Protein AF-A0ABD4EEY6-F1 (afdb_monomer)

Solvent-accessible surface area (backbone atoms only — not comparable to full-atom values): 14980 Å² total; per-residue (Å²): 106,53,86,78,68,73,51,58,68,70,55,42,39,32,71,59,64,66,64,66,82,72,94,68,94,54,47,53,21,39,38,42,49,45,67,68,35,40,39,34,36,47,22,35,39,53,50,75,54,64,88,45,74,45,80,47,70,58,93,86,64,63,42,31,32,38,35,44,31,36,66,85,73,18,16,56,35,36,36,19,78,64,11,22,32,41,38,60,22,54,53,51,62,81,81,58,40,83,51,48,47,68,33,51,48,44,33,48,42,37,29,74,31,49,42,46,66,46,41,52,58,50,57,74,70,50,53,29,19,44,27,34,35,40,40,34,33,13,46,87,61,47,58,36,34,38,40,36,39,53,87,49,76,49,78,45,73,68,52,69,47,34,34,63,55,88,82,58,48,93,74,49,68,96,77,49,66,68,38,49,52,41,42,53,52,47,55,77,75,53,52,68,86,49,51,67,70,59,52,50,46,46,46,29,27,59,91,63,61,64,29,37,79,41,35,93,61,20,24,8,39,51,32,34,40,34,38,24,30,72,77,34,38,40,33,39,35,40,24,58,77,65,81,64,51,75,43,60,48,57,49,38,78,73,70,44,79,75,96,68,92,80,85,82,60,59,67,96,63,91,75,55,52,65,90,116

pLDDT: mean 91.59, std 9.85, range [44.03, 98.88]

Nearest PDB structures (foldseek):
  2x1c-assembly4_D  TM=8.098E-01  e=1.623E-12  Penicillium chrysogenum
  2x1e-assembly3_C  TM=8.214E-01  e=3.185E-12  Penicillium chrysogenum
  2x1e-assembly1_A  TM=8.331E-01  e=2.996E-12  Penicillium chrysogenum
  2x1e-assembly4_D  TM=7.779E-01  e=9.604E-12  Penicillium chrysogenum
  8esl-assembly1_A  TM=6.507E-01  e=4.043E-10  Bacteroidales

Foldseek 3Di:
DCVVVVDDPVCCCCQQVPVPDDDAQDAKKKWFQAQQKIKIFGFFAQQQAPQDWDFDDDPVAFWTWTAGAHRVQFHQWTATPLLKTKHKAAFHQPPFDPFDEDRNLRSVCNGHPNAPVSNLVSQVPGQGGAWMWMWIAAQVRQIWTWTDGNVDTDIDRDRMAIHHDPVVNVPGDPDCPLRVVLRVLLVVLDDNNDDPQNNQQCCQACVSVNQDLPNVSGYHGQKMWMARSNQGKIWIAGHHDDDTDIDRSVVVVVPNDDPDDHHDDDRPDPRHHNPD

Mean predicted aligned error: 4.62 Å

Organism: Staphylococcus lugdunensis (NCBI:txid28035)

Secondary structure (DSSP, 8-state):
-HHHHT--HHHHHHHHSS-----------EEEE-SS-EEEEEEE-GGG----EEEE--SSSS--EEEEEETTTEESEEEETT--EEEEEEEE-SS--SSB-HHHHHHHHHHH--SHHHHHHHHHHSPBSSEEEEEEE-TT--EEEEEE-SS-EEEE--SEE-SS-SSSGGGS-S--HHHHHHHHHHHHH--TT--HHHHHHHHH-GGGS-S-EEGGGTEEEEEEEEEETTTTEEEEEEBSS-PPEEEEHHHHHTTPPPS-S----B-SSSPPPTT-

Sequence (276 aa):
MQDVLNLPSKQMVLNFAHYRFTDLPESGCTVFQGKDYMVRNYDYHPATYDGRYLLFQPNDGGLAQIGPTSRVTGRMDGMNEAGLVMGYNFMHRKKPGNGFVCYMIGRLILQYCKTVDDAITFLQELPHRSSFSYIVMDKNLNHAIIEVTPRSFNVRYDKVCTNHFELLTHENRNYTAESQARLERTISQTTQSLDKHQAFKLFNDPQYEIYSKLFRSWSGTIHTSMYEPQSLFAWMTLGENKAPRVIDFQAWLNGTPVSFNQFDGRLDTDLTFATY

InterPro domains:
  IPR005079 Peptidase C45, hydrolase domain [PF03417] (35-242)
  IPR029055 Nucleophile aminohydrolases, N-terminal [SSF56235] (34-186)
  IPR047794 Peptidase C45-like [NF040521] (2-231)
  IPR047801 Peptidase C45 [PTHR34180] (24-242)

Radius of gyration: 17.53 Å; Cα contacts (8 Å, |Δi|>4): 636; chains: 1; bounding box: 45×44×45 Å

Structure (mmCIF, N/CA/C/O backbone):
data_AF-A0ABD4EEY6-F1
#
_entry.id   AF-A0ABD4EEY6-F1
#
loop_
_atom_site.group_PDB
_atom_site.id
_atom_site.type_symbol
_atom_site.label_atom_id
_atom_site.label_alt_id
_atom_site.label_comp_id
_atom_site.label_asym_id
_atom_site.label_entity_id
_atom_site.label_seq_id
_atom_site.pdbx_PDB_ins_code
_atom_site.Cartn_x
_atom_site.Cartn_y
_atom_site.Cartn_z
_atom_site.occupancy
_atom_site.B_iso_or_equiv
_atom_site.auth_seq_id
_atom_site.auth_comp_id
_atom_site.auth_asym_id
_atom_site.auth_atom_id
_atom_site.pdbx_PDB_model_num
ATOM 1 N N . MET A 1 1 ? 2.536 -19.161 17.454 1.00 76.56 1 MET A N 1
ATOM 2 C CA . MET A 1 1 ? 2.761 -19.814 16.136 1.00 76.56 1 MET A CA 1
ATOM 3 C C . MET A 1 1 ? 3.722 -20.987 16.261 1.00 76.56 1 MET A C 1
ATOM 5 O O . MET A 1 1 ? 3.393 -22.049 15.755 1.00 76.56 1 MET A O 1
ATOM 9 N N . GLN A 1 2 ? 4.875 -20.821 16.922 1.00 80.56 2 GLN A N 1
ATOM 10 C CA . GLN A 1 2 ? 5.826 -21.917 17.145 1.00 80.56 2 GLN A CA 1
ATOM 11 C C . GLN A 1 2 ? 5.175 -23.099 17.867 1.00 80.56 2 GLN A C 1
ATOM 13 O O . GLN A 1 2 ? 5.253 -24.212 17.364 1.00 80.56 2 GLN A O 1
ATOM 18 N N . ASP A 1 3 ? 4.454 -22.827 18.954 1.00 83.69 3 ASP A N 1
ATOM 19 C CA . ASP A 1 3 ? 3.779 -23.863 19.749 1.00 83.69 3 ASP A CA 1
ATOM 20 C C . ASP A 1 3 ? 2.727 -24.644 18.947 1.00 83.69 3 ASP A C 1
ATOM 22 O O . ASP A 1 3 ? 2.492 -25.817 19.203 1.00 83.69 3 ASP A O 1
ATOM 26 N N . VAL A 1 4 ? 2.116 -24.003 17.943 1.00 87.56 4 VAL A N 1
ATOM 27 C CA . VAL A 1 4 ? 1.069 -24.607 17.102 1.00 87.56 4 VAL A CA 1
ATOM 28 C C . VAL A 1 4 ? 1.670 -25.405 15.946 1.00 87.56 4 VAL A C 1
ATOM 30 O O . VAL A 1 4 ? 1.214 -26.502 15.651 1.00 87.56 4 VAL A O 1
ATOM 33 N N . LEU A 1 5 ? 2.682 -24.853 15.268 1.00 86.31 5 LEU A N 1
ATOM 34 C CA . LEU A 1 5 ? 3.304 -25.494 14.103 1.00 86.31 5 LEU A CA 1
ATOM 35 C C . LEU A 1 5 ? 4.389 -26.508 14.487 1.00 86.31 5 LEU A C 1
ATOM 37 O O . LEU A 1 5 ? 4.836 -27.262 13.629 1.00 86.31 5 LEU A O 1
ATOM 41 N N . ASN A 1 6 ? 4.831 -26.503 15.747 1.00 88.81 6 ASN A N 1
ATOM 42 C CA . ASN A 1 6 ? 5.892 -27.353 16.282 1.00 88.81 6 ASN A CA 1
ATOM 43 C C . ASN A 1 6 ? 7.179 -27.342 15.427 1.00 88.81 6 ASN A C 1
ATOM 45 O O . ASN A 1 6 ? 7.818 -28.367 15.194 1.00 88.81 6 ASN A O 1
ATOM 49 N N . LEU A 1 7 ? 7.549 -26.163 14.914 1.00 85.44 7 LEU A N 1
ATOM 50 C CA . LEU A 1 7 ? 8.752 -25.966 14.103 1.00 85.44 7 LEU A CA 1
ATOM 51 C C . LEU A 1 7 ? 9.881 -25.320 14.927 1.00 85.44 7 LEU A C 1
ATOM 53 O O . LEU A 1 7 ? 9.616 -24.489 15.803 1.00 85.44 7 LEU A O 1
ATOM 57 N N . PRO A 1 8 ? 11.161 -25.609 14.613 1.00 87.75 8 PRO A N 1
ATOM 58 C CA . PRO A 1 8 ? 12.295 -24.962 15.272 1.00 87.75 8 PRO A CA 1
ATOM 59 C C . PRO A 1 8 ? 12.257 -23.434 15.132 1.00 87.75 8 PRO A C 1
ATOM 61 O O . PRO A 1 8 ? 11.928 -22.925 14.058 1.00 87.75 8 PRO A O 1
ATOM 64 N N . SER A 1 9 ? 12.696 -22.688 16.154 1.00 82.56 9 SER A N 1
ATOM 65 C CA . SER A 1 9 ? 12.647 -21.212 16.152 1.00 82.56 9 SER A CA 1
ATOM 66 C C . SER A 1 9 ? 13.330 -20.607 14.927 1.00 82.56 9 SER A C 1
ATOM 68 O O . SER A 1 9 ? 12.820 -19.663 14.336 1.00 82.56 9 SER A O 1
ATOM 70 N N . LYS A 1 10 ? 14.444 -21.196 14.470 1.00 79.94 10 LYS A N 1
ATOM 71 C CA . LYS A 1 10 ? 15.140 -20.763 13.250 1.00 79.94 10 LYS A CA 1
ATOM 72 C C . LYS A 1 10 ? 14.268 -20.901 11.998 1.00 79.94 10 LYS A C 1
ATOM 74 O O . LYS A 1 10 ? 14.276 -20.004 11.166 1.00 79.94 10 LYS A O 1
ATOM 79 N N . GLN A 1 11 ? 13.505 -21.989 11.868 1.00 80.00 11 GLN A N 1
ATOM 80 C CA . GLN A 1 11 ? 12.547 -22.170 10.772 1.00 80.00 11 GLN A CA 1
ATOM 81 C C . GLN A 1 11 ? 11.369 -21.208 10.913 1.00 80.00 11 GLN A C 1
ATOM 83 O O . GLN A 1 11 ? 10.931 -20.639 9.920 1.00 80.00 11 GLN A O 1
ATOM 88 N N . MET A 1 12 ? 10.902 -20.958 12.137 1.00 81.44 12 MET A N 1
ATOM 89 C CA . MET A 1 12 ? 9.843 -19.979 12.380 1.00 81.44 12 MET A CA 1
ATOM 90 C C . MET A 1 12 ? 10.273 -18.573 11.975 1.00 81.44 12 MET A C 1
ATOM 92 O O . MET A 1 12 ? 9.567 -17.901 11.231 1.00 81.44 12 MET A O 1
ATOM 96 N N . VAL A 1 13 ? 11.468 -18.157 12.386 1.00 77.12 13 VAL A N 1
ATOM 97 C CA . VAL A 1 13 ? 12.028 -16.851 12.037 1.00 77.12 13 VAL A CA 1
ATOM 98 C C . VAL A 1 13 ? 12.274 -16.740 10.535 1.00 77.12 13 VAL A C 1
ATOM 100 O O . VAL A 1 13 ? 11.903 -15.750 9.909 1.00 77.12 13 VAL A O 1
ATOM 103 N N . LEU A 1 14 ? 12.845 -17.781 9.932 1.00 75.38 14 LEU A N 1
ATOM 104 C CA . LEU A 1 14 ? 13.104 -17.828 8.499 1.00 75.38 14 LEU A CA 1
ATOM 105 C C . LEU A 1 14 ? 11.794 -17.707 7.701 1.00 75.38 14 LEU A C 1
ATOM 107 O O . LEU A 1 14 ? 11.685 -16.851 6.825 1.00 75.38 14 LEU A O 1
ATOM 111 N N . ASN A 1 15 ? 10.790 -18.523 8.025 1.00 73.81 15 ASN A N 1
ATOM 112 C CA . ASN A 1 15 ? 9.590 -18.714 7.203 1.00 73.81 15 ASN A CA 1
ATOM 113 C C . ASN A 1 15 ? 8.477 -17.705 7.525 1.00 73.81 15 ASN A C 1
ATOM 115 O O . ASN A 1 15 ? 7.723 -17.337 6.628 1.00 73.81 15 ASN A O 1
ATOM 119 N N . PHE A 1 16 ? 8.386 -17.265 8.784 1.00 74.25 16 PHE A N 1
ATOM 120 C CA . PHE A 1 16 ? 7.261 -16.488 9.321 1.00 74.25 16 PHE A CA 1
ATOM 121 C C . PHE A 1 16 ? 7.665 -15.216 10.082 1.00 74.25 16 PHE A C 1
ATOM 123 O O . PHE A 1 16 ? 6.799 -14.388 10.348 1.00 74.25 16 PHE A O 1
ATOM 130 N N . ALA A 1 17 ? 8.949 -15.035 10.419 1.00 65.06 17 ALA A N 1
ATOM 131 C CA . ALA A 1 17 ? 9.499 -13.725 10.801 1.00 65.06 17 ALA A CA 1
ATOM 132 C C . ALA A 1 17 ? 10.293 -13.078 9.659 1.00 65.06 17 ALA A C 1
ATOM 134 O O . ALA A 1 17 ? 11.000 -12.097 9.869 1.00 65.06 17 ALA A O 1
ATOM 135 N N . HIS A 1 18 ? 10.108 -13.589 8.436 1.00 65.00 18 HIS A N 1
ATOM 136 C CA . HIS A 1 18 ? 10.297 -12.805 7.215 1.00 65.00 18 HIS A CA 1
ATOM 137 C C . HIS A 1 18 ? 11.732 -12.542 6.794 1.00 65.00 18 HIS A C 1
ATOM 139 O O . HIS A 1 18 ? 12.016 -11.605 6.049 1.00 65.00 18 HIS A O 1
ATOM 145 N N . TYR A 1 19 ? 12.620 -13.452 7.187 1.00 65.19 19 TYR A N 1
ATOM 146 C CA . TYR A 1 19 ? 14.013 -13.472 6.748 1.00 65.19 19 TYR A CA 1
ATOM 147 C C . TYR A 1 19 ? 14.281 -14.439 5.577 1.00 65.19 19 TYR A C 1
ATOM 149 O O . TYR A 1 19 ? 15.425 -14.538 5.133 1.00 65.19 19 TYR A O 1
ATOM 157 N N . ARG A 1 20 ? 13.263 -15.133 5.027 1.00 60.38 20 ARG A N 1
ATOM 158 C CA . ARG A 1 20 ? 13.408 -15.879 3.760 1.00 60.38 20 ARG A CA 1
ATOM 159 C C . ARG A 1 20 ? 13.673 -14.920 2.609 1.00 60.38 20 ARG A C 1
ATOM 161 O O . ARG A 1 20 ? 12.805 -14.132 2.228 1.00 60.38 20 ARG A O 1
ATOM 168 N N . PHE A 1 21 ? 14.861 -15.051 2.036 1.00 53.28 21 PHE A N 1
ATOM 169 C CA . PHE A 1 21 ? 15.304 -14.277 0.893 1.00 53.28 21 PHE A CA 1
ATOM 170 C C . PHE A 1 21 ? 15.273 -15.150 -0.362 1.00 53.28 21 PHE A C 1
ATOM 172 O O . PHE A 1 21 ? 15.929 -16.185 -0.419 1.00 53.28 21 PHE A O 1
ATOM 179 N N . THR A 1 22 ? 14.514 -14.716 -1.359 1.00 52.41 22 THR A N 1
ATOM 180 C CA . THR A 1 22 ? 14.617 -15.201 -2.739 1.00 52.41 22 THR A CA 1
ATOM 181 C C . THR A 1 22 ? 14.918 -13.979 -3.577 1.00 52.41 22 THR A C 1
ATOM 183 O O . THR A 1 22 ? 14.188 -12.997 -3.430 1.00 52.41 22 THR A O 1
ATOM 186 N N . ASP A 1 23 ? 15.963 -13.990 -4.402 1.00 49.28 23 ASP A N 1
ATOM 187 C CA . ASP A 1 23 ? 16.201 -12.905 -5.356 1.00 49.28 23 ASP A CA 1
ATOM 188 C C . ASP A 1 23 ? 14.954 -12.718 -6.223 1.00 49.28 23 ASP A C 1
ATOM 190 O O . ASP A 1 23 ? 14.445 -13.671 -6.810 1.00 49.28 23 ASP A O 1
ATOM 194 N N . LEU A 1 24 ? 14.414 -11.497 -6.230 1.00 54.50 24 LEU A N 1
ATOM 195 C CA . LEU A 1 24 ? 13.255 -11.153 -7.046 1.00 54.50 24 LEU A CA 1
ATOM 196 C C . LEU A 1 24 ? 13.725 -10.292 -8.211 1.00 54.50 24 LEU A C 1
ATOM 198 O O . LEU A 1 24 ? 14.411 -9.298 -7.947 1.00 54.50 24 LEU A O 1
ATOM 202 N N . PRO A 1 25 ? 13.346 -10.625 -9.457 1.00 52.50 25 PRO A N 1
ATOM 203 C CA . PRO A 1 25 ? 13.764 -9.852 -10.613 1.00 52.50 25 PRO A CA 1
ATOM 204 C C . PRO A 1 25 ? 13.204 -8.426 -10.534 1.00 52.50 25 PRO A C 1
ATOM 206 O O . PRO A 1 25 ? 13.971 -7.466 -10.483 1.00 52.50 25 PRO A O 1
ATOM 209 N N . GLU A 1 26 ? 11.879 -8.263 -10.447 1.00 57.84 26 GLU A N 1
ATOM 210 C CA . GLU A 1 26 ? 11.176 -6.975 -10.590 1.00 57.84 26 GLU A CA 1
ATOM 211 C C . GLU A 1 26 ? 9.844 -6.968 -9.807 1.00 57.84 26 GLU A C 1
ATOM 213 O O . GLU A 1 26 ? 9.387 -8.019 -9.371 1.00 57.84 26 GLU A O 1
ATOM 218 N N . SER A 1 27 ? 9.253 -5.792 -9.556 1.00 54.94 27 SER A N 1
ATOM 219 C CA . SER A 1 27 ? 7.832 -5.646 -9.173 1.00 54.94 27 SER A CA 1
ATOM 220 C C . SER A 1 27 ? 7.329 -4.237 -9.503 1.00 54.94 27 SER A C 1
ATOM 222 O O . SER A 1 27 ? 8.114 -3.299 -9.366 1.00 54.94 27 SER A O 1
ATOM 224 N N . GLY A 1 28 ? 6.057 -4.094 -9.896 1.00 60.34 28 GLY A N 1
ATOM 225 C CA . GLY A 1 28 ? 5.531 -2.936 -10.650 1.00 60.34 28 GLY A CA 1
ATOM 226 C C . GLY A 1 28 ? 4.484 -2.036 -9.975 1.00 60.34 28 GLY A C 1
ATOM 227 O O . GLY A 1 28 ? 3.738 -1.355 -10.669 1.00 60.34 28 GLY A O 1
ATOM 228 N N . CYS A 1 29 ? 4.380 -2.031 -8.643 1.00 77.12 29 CYS A N 1
ATOM 229 C CA . CYS A 1 29 ? 3.276 -1.357 -7.943 1.00 77.12 29 CYS A CA 1
ATOM 230 C C . CYS A 1 29 ? 3.138 0.15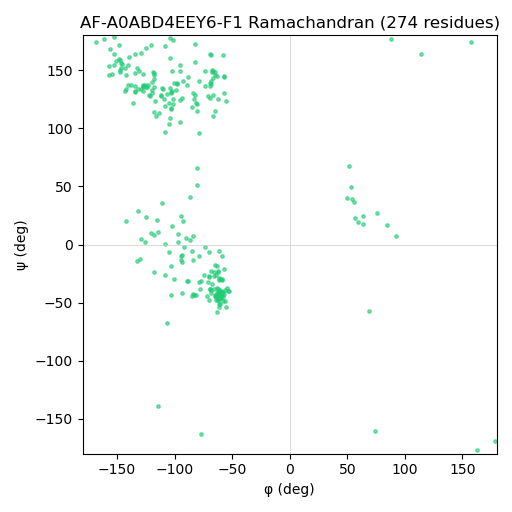0 -8.258 1.00 77.12 29 CYS A C 1
ATOM 232 O O . CYS A 1 29 ? 4.130 0.873 -8.341 1.00 77.12 29 CYS A O 1
ATOM 234 N N . THR A 1 30 ? 1.894 0.634 -8.318 1.00 83.06 30 THR A N 1
ATOM 235 C CA . THR A 1 30 ? 1.559 2.055 -8.532 1.00 83.06 30 THR A CA 1
ATOM 236 C C . THR A 1 30 ? 0.614 2.551 -7.453 1.00 83.06 30 THR A C 1
ATOM 238 O O . THR A 1 30 ? -0.342 1.857 -7.115 1.00 83.06 30 THR A O 1
ATOM 241 N N . VAL A 1 31 ? 0.866 3.750 -6.926 1.00 87.69 31 VAL A N 1
ATOM 242 C CA . VAL A 1 31 ? 0.026 4.413 -5.921 1.00 87.69 31 VAL A CA 1
ATOM 243 C C . VAL A 1 31 ? -0.327 5.817 -6.391 1.00 87.69 31 VAL A C 1
ATOM 245 O O . VAL A 1 31 ? 0.555 6.548 -6.842 1.00 87.69 31 VAL A O 1
ATOM 248 N N . PHE A 1 32 ? -1.595 6.195 -6.238 1.00 92.06 32 PHE A N 1
ATOM 249 C CA . PHE A 1 32 ? -2.080 7.562 -6.412 1.00 92.06 32 PHE A CA 1
ATOM 250 C C . PHE A 1 32 ? -2.833 8.033 -5.168 1.00 92.06 32 PHE A C 1
ATOM 252 O O . PHE A 1 32 ? -3.635 7.309 -4.578 1.00 92.06 32 PHE A O 1
ATOM 259 N N . GLN A 1 33 ? -2.571 9.273 -4.784 1.00 89.19 33 GLN A N 1
ATOM 260 C CA . GLN A 1 33 ? -3.250 9.980 -3.714 1.00 89.19 33 GLN A CA 1
ATOM 261 C C . GLN A 1 33 ? -4.230 10.986 -4.315 1.00 89.19 33 GLN A C 1
ATOM 263 O O . GLN A 1 33 ? -3.827 12.010 -4.872 1.00 89.19 33 GLN A O 1
ATOM 268 N N . GLY A 1 34 ? -5.517 10.685 -4.179 1.00 92.75 34 GLY A N 1
ATOM 269 C CA . GLY A 1 34 ? -6.597 11.582 -4.554 1.00 92.75 34 GLY A CA 1
ATOM 270 C C . GLY A 1 34 ? -6.805 12.700 -3.536 1.00 92.75 34 GLY A C 1
ATOM 271 O O . GLY A 1 34 ? -5.948 12.994 -2.697 1.00 92.75 34 GLY A O 1
ATOM 272 N N . LYS A 1 35 ? -7.976 13.333 -3.613 1.00 93.25 35 LYS A N 1
ATOM 273 C CA . LYS A 1 35 ? -8.371 14.404 -2.693 1.00 93.25 35 LYS A CA 1
ATOM 274 C C . LYS A 1 35 ? -8.464 13.918 -1.245 1.00 93.25 35 LYS A C 1
ATOM 276 O O . LYS A 1 35 ? -7.953 14.585 -0.357 1.00 93.25 35 LYS A O 1
ATOM 281 N N . ASP A 1 36 ? -9.134 12.792 -1.037 1.00 95.88 36 ASP A N 1
ATOM 282 C CA . ASP A 1 36 ? -9.533 12.243 0.264 1.00 95.88 36 ASP A CA 1
ATOM 283 C C . ASP A 1 36 ? -9.429 10.707 0.308 1.00 95.88 36 ASP A C 1
ATOM 285 O O . ASP A 1 36 ? -10.042 10.051 1.148 1.00 95.88 36 ASP A O 1
ATOM 289 N N . TYR A 1 37 ? -8.643 10.127 -0.603 1.00 98.12 37 TYR A N 1
ATOM 290 C CA . TYR A 1 37 ? -8.394 8.692 -0.701 1.00 98.12 37 TYR A CA 1
ATOM 291 C C . TYR A 1 37 ? -6.982 8.398 -1.215 1.00 98.12 37 TYR A C 1
ATOM 293 O O . TYR A 1 37 ? -6.369 9.204 -1.919 1.00 98.12 37 TYR A O 1
ATOM 301 N N . MET A 1 38 ? -6.497 7.191 -0.939 1.00 98.38 38 MET A N 1
ATOM 302 C CA . MET A 1 38 ? -5.308 6.623 -1.576 1.00 98.38 38 MET A CA 1
ATOM 303 C C . MET A 1 38 ? -5.694 5.339 -2.307 1.00 98.38 38 MET A C 1
ATOM 305 O O . MET A 1 38 ? -6.341 4.483 -1.710 1.00 98.38 38 MET A O 1
ATOM 309 N N . VAL A 1 39 ? -5.292 5.193 -3.572 1.00 98.12 39 VAL A N 1
ATOM 310 C CA . VAL A 1 39 ? -5.512 3.995 -4.401 1.00 98.12 39 VAL A CA 1
ATOM 311 C C . VAL A 1 39 ? -4.186 3.372 -4.810 1.00 98.12 39 VAL A C 1
ATOM 313 O O . VAL A 1 39 ? -3.215 4.078 -5.089 1.00 98.12 39 VAL A O 1
ATOM 316 N N . ARG A 1 40 ? -4.135 2.040 -4.842 1.00 97.38 40 ARG A N 1
ATOM 317 C CA . ARG A 1 40 ? -2.935 1.278 -5.172 1.00 97.38 40 ARG A CA 1
ATOM 318 C C . ARG A 1 40 ? -3.249 0.064 -6.030 1.00 97.38 40 ARG A C 1
ATOM 320 O O . ARG A 1 40 ? -4.161 -0.697 -5.728 1.00 97.38 40 ARG A O 1
ATOM 327 N N . ASN A 1 41 ? -2.406 -0.158 -7.033 1.00 97.31 41 ASN A N 1
ATOM 328 C CA . ASN A 1 41 ? -2.244 -1.455 -7.676 1.00 97.31 41 ASN A CA 1
ATOM 329 C C . ASN A 1 41 ? -1.062 -2.192 -7.047 1.00 97.31 41 ASN A C 1
ATOM 331 O O . ASN A 1 41 ? 0.061 -1.673 -6.998 1.00 97.31 41 ASN A O 1
ATOM 335 N N . TYR A 1 42 ? -1.325 -3.400 -6.550 1.00 95.06 42 TYR A N 1
ATOM 336 C CA . TYR A 1 42 ? -0.288 -4.304 -6.075 1.00 95.06 42 TYR A CA 1
ATOM 337 C C . TYR A 1 42 ? 0.098 -5.290 -7.174 1.00 95.06 42 TYR A C 1
ATOM 339 O O . TYR A 1 42 ? -0.622 -6.254 -7.462 1.00 95.06 42 TYR A O 1
ATOM 347 N N . ASP A 1 43 ? 1.272 -5.048 -7.746 1.00 91.56 43 ASP A N 1
ATOM 348 C CA . ASP A 1 43 ? 1.783 -5.795 -8.889 1.00 91.56 43 ASP A CA 1
ATOM 349 C C . ASP A 1 43 ? 2.845 -6.789 -8.442 1.00 91.56 43 ASP A C 1
ATOM 351 O O . ASP A 1 43 ? 3.885 -6.399 -7.899 1.00 91.56 43 ASP A O 1
ATOM 355 N N . TYR A 1 44 ? 2.576 -8.078 -8.649 1.00 88.88 44 TYR A N 1
ATOM 356 C CA . TYR A 1 44 ? 3.440 -9.145 -8.164 1.00 88.88 44 TYR A CA 1
ATOM 357 C C . TYR A 1 44 ? 3.204 -10.482 -8.877 1.00 88.88 44 TYR A C 1
ATOM 359 O O . TYR A 1 44 ? 2.318 -10.616 -9.719 1.00 88.88 44 TYR A O 1
ATOM 367 N N . HIS A 1 45 ? 4.003 -11.499 -8.542 1.00 88.25 45 HIS A N 1
ATOM 368 C CA . HIS A 1 45 ? 3.811 -12.847 -9.075 1.00 88.25 45 HIS A CA 1
ATOM 369 C C . HIS A 1 45 ? 2.739 -13.617 -8.272 1.00 88.25 45 HIS A C 1
ATOM 371 O O . HIS A 1 45 ? 2.914 -13.788 -7.054 1.00 88.25 45 HIS A O 1
ATOM 377 N N . PRO A 1 46 ? 1.684 -14.165 -8.917 1.00 89.12 46 PRO A N 1
ATOM 378 C CA . PRO A 1 46 ? 0.561 -14.823 -8.235 1.00 89.12 46 PRO A CA 1
ATOM 379 C C . PRO A 1 46 ? 0.972 -15.937 -7.267 1.00 89.12 46 PRO A C 1
ATOM 381 O O . PRO A 1 46 ? 0.475 -16.002 -6.147 1.00 89.12 46 PRO A O 1
ATOM 384 N N . ALA A 1 47 ? 1.964 -16.752 -7.636 1.00 86.88 47 ALA A N 1
ATOM 385 C CA . ALA A 1 47 ? 2.456 -17.860 -6.807 1.00 86.88 47 ALA A CA 1
ATOM 386 C C . ALA A 1 47 ? 2.992 -17.458 -5.417 1.00 86.88 47 ALA A C 1
ATOM 388 O O . ALA A 1 47 ? 3.271 -18.318 -4.596 1.00 86.88 47 ALA A O 1
ATOM 389 N N . THR A 1 48 ? 3.175 -16.171 -5.130 1.00 80.94 48 THR A N 1
ATOM 390 C CA . THR A 1 48 ? 3.690 -15.704 -3.830 1.00 80.94 48 THR A CA 1
ATOM 391 C C . THR A 1 48 ? 2.705 -14.825 -3.068 1.00 80.94 48 THR A C 1
ATOM 393 O O . THR A 1 48 ? 3.067 -14.251 -2.042 1.00 80.94 48 THR A O 1
ATOM 396 N N . TYR A 1 49 ? 1.474 -14.716 -3.567 1.00 88.00 49 TYR A N 1
ATOM 397 C CA . TYR A 1 49 ? 0.405 -13.954 -2.944 1.00 88.00 49 TYR A CA 1
ATOM 398 C C . TYR A 1 49 ? -0.273 -14.769 -1.840 1.00 88.00 49 TYR A C 1
ATOM 400 O O . TYR A 1 49 ? -0.697 -15.899 -2.064 1.00 88.00 49 TYR A O 1
ATOM 408 N N . ASP A 1 50 ? -0.400 -14.181 -0.653 1.00 87.06 50 ASP A N 1
ATOM 409 C CA . ASP A 1 50 ? -0.963 -14.848 0.525 1.00 87.06 50 ASP A CA 1
ATOM 410 C C . ASP A 1 50 ? -2.467 -15.146 0.421 1.00 87.06 50 ASP A C 1
ATOM 412 O O . ASP A 1 50 ? -2.966 -15.993 1.161 1.00 87.06 50 ASP A O 1
ATOM 416 N N . GLY A 1 51 ? -3.207 -14.418 -0.423 1.00 89.06 51 GLY A N 1
ATOM 417 C CA . GLY A 1 51 ? -4.659 -14.585 -0.553 1.00 89.06 51 GLY A CA 1
ATOM 418 C C . GLY A 1 51 ? -5.443 -14.245 0.719 1.00 89.06 51 GLY A C 1
ATOM 419 O O . GLY A 1 51 ? -6.530 -14.773 0.933 1.00 89.06 51 GLY A O 1
ATOM 420 N N . ARG A 1 52 ? -4.890 -13.394 1.593 1.00 91.81 52 ARG A N 1
ATOM 421 C CA . ARG A 1 52 ? -5.483 -13.043 2.890 1.00 91.81 52 ARG A CA 1
ATOM 422 C C . ARG A 1 52 ? -5.665 -11.542 3.035 1.00 91.81 52 ARG A C 1
ATOM 424 O O . ARG A 1 52 ? -4.755 -10.755 2.772 1.00 91.81 52 ARG A O 1
ATOM 431 N N . TYR A 1 53 ? -6.833 -11.178 3.543 1.00 95.12 53 TYR A N 1
ATOM 432 C CA . TYR A 1 53 ? -7.190 -9.830 3.953 1.00 95.12 53 TYR A CA 1
ATOM 433 C C . TYR A 1 53 ? -7.580 -9.878 5.425 1.00 95.12 53 TYR A C 1
ATOM 435 O O . TYR A 1 53 ? -8.370 -10.736 5.817 1.00 95.12 53 TYR A O 1
ATOM 443 N N . LEU A 1 54 ? -6.996 -9.015 6.253 1.00 95.31 54 LEU A N 1
ATOM 444 C CA . LEU A 1 54 ? -7.203 -9.064 7.697 1.00 95.31 54 LEU A CA 1
ATOM 445 C C . LEU A 1 54 ? -7.699 -7.733 8.233 1.00 95.31 54 LEU A C 1
ATOM 447 O O . LEU A 1 54 ? -7.115 -6.688 7.953 1.00 95.31 54 LEU A O 1
ATOM 451 N N . LEU A 1 55 ? -8.705 -7.832 9.095 1.00 96.81 55 LEU A N 1
ATOM 452 C CA . LEU A 1 55 ? -9.040 -6.833 10.095 1.00 96.81 55 LEU A CA 1
ATOM 453 C C . LEU A 1 55 ? -8.492 -7.365 11.417 1.00 96.81 55 LEU A C 1
ATOM 455 O O . LEU A 1 55 ? -8.789 -8.494 11.812 1.00 96.81 55 LEU A O 1
ATOM 459 N N . PHE A 1 56 ? -7.604 -6.606 12.045 1.00 95.31 56 PHE A N 1
ATOM 460 C CA . PHE A 1 56 ? -6.860 -7.051 13.214 1.00 95.31 56 PHE A CA 1
ATOM 461 C C . PHE A 1 56 ? -6.822 -5.947 14.260 1.00 95.31 56 PHE A C 1
ATOM 463 O O . PHE A 1 56 ? -6.301 -4.868 13.989 1.00 95.31 56 PHE A O 1
ATOM 470 N N . GLN A 1 57 ? -7.329 -6.250 15.452 1.00 96.00 57 GLN A N 1
ATOM 471 C CA . GLN A 1 57 ? -7.301 -5.378 16.618 1.00 96.00 57 GLN A CA 1
ATOM 472 C C . GLN A 1 57 ? -6.450 -6.057 17.699 1.00 96.00 57 GLN A C 1
ATOM 474 O O . GLN A 1 57 ? -6.848 -7.115 18.196 1.00 96.00 57 GLN A O 1
ATOM 479 N N . PRO A 1 58 ? -5.258 -5.522 18.017 1.00 93.88 58 PRO A N 1
ATOM 480 C CA . PRO A 1 58 ? -4.427 -6.078 19.078 1.00 93.88 58 PRO A CA 1
ATOM 481 C C . PRO A 1 58 ? -5.091 -5.878 20.449 1.00 93.88 58 PRO A C 1
ATOM 483 O O . PRO A 1 58 ? -5.794 -4.896 20.673 1.00 93.88 58 PRO A O 1
ATOM 486 N N . ASN A 1 59 ? -4.853 -6.809 21.375 1.00 93.44 59 ASN A N 1
ATOM 487 C CA . ASN A 1 59 ? -5.343 -6.749 22.759 1.00 93.44 59 ASN A CA 1
ATOM 488 C C . ASN A 1 59 ? -4.226 -6.462 23.781 1.00 93.44 59 ASN A C 1
ATOM 490 O O . ASN A 1 59 ? -4.488 -6.386 24.978 1.00 93.44 59 ASN A O 1
ATOM 494 N N . ASP A 1 60 ? -2.996 -6.297 23.303 1.00 92.75 60 ASP A N 1
ATOM 495 C CA . ASP A 1 60 ? -1.765 -6.077 24.063 1.00 92.75 60 ASP A CA 1
ATOM 496 C C . ASP A 1 60 ? -1.070 -4.751 23.692 1.00 92.75 60 ASP A C 1
ATOM 498 O O . ASP A 1 60 ? 0.048 -4.480 24.129 1.00 92.75 60 ASP A O 1
ATOM 502 N N . GLY A 1 61 ? -1.751 -3.899 22.918 1.00 92.50 61 GLY A N 1
ATOM 503 C CA . GLY A 1 61 ? -1.302 -2.561 22.540 1.00 92.50 61 GLY A CA 1
ATOM 504 C C . GLY A 1 61 ? -1.011 -2.375 21.045 1.00 92.50 61 GLY A C 1
ATOM 505 O O . GLY A 1 61 ? -0.845 -3.315 20.267 1.00 92.50 61 GLY A O 1
ATOM 506 N N . GLY A 1 62 ? -0.932 -1.107 20.641 1.00 96.31 62 GLY A N 1
ATOM 507 C CA . GLY A 1 62 ? -0.860 -0.700 19.236 1.00 96.31 62 GLY A CA 1
ATOM 508 C C . GLY A 1 62 ? -2.239 -0.520 18.603 1.00 96.31 62 GLY A C 1
ATOM 509 O O . GLY A 1 62 ? -3.263 -0.742 19.243 1.00 96.31 62 GLY A O 1
ATOM 510 N N . LEU A 1 63 ? -2.243 -0.080 17.348 1.00 98.38 63 LEU A N 1
ATOM 511 C CA . LEU A 1 63 ? -3.458 0.306 16.639 1.00 98.38 63 LEU A CA 1
ATOM 512 C C . LEU A 1 63 ? -4.111 -0.875 15.914 1.00 98.38 63 LEU A C 1
ATOM 514 O O . LEU A 1 63 ? -3.429 -1.742 15.345 1.00 98.38 63 LEU A O 1
ATOM 518 N N . ALA A 1 64 ? -5.442 -0.879 15.893 1.00 98.31 64 ALA A N 1
ATOM 519 C CA . ALA A 1 64 ? -6.214 -1.741 15.011 1.00 98.31 64 ALA A CA 1
ATOM 520 C C . ALA A 1 64 ? -5.984 -1.364 13.541 1.00 98.31 64 ALA A C 1
ATOM 522 O O . ALA A 1 64 ? -5.797 -0.197 13.200 1.00 98.31 64 ALA A O 1
ATOM 523 N N . GLN A 1 65 ? -5.999 -2.359 12.656 1.00 97.81 65 GLN A N 1
ATOM 524 C CA . GLN A 1 65 ? -5.618 -2.198 11.251 1.00 97.81 65 GLN A CA 1
ATOM 525 C C . GLN A 1 65 ? -6.401 -3.115 10.307 1.00 97.81 65 GLN A C 1
ATOM 527 O O . GLN A 1 65 ? -6.748 -4.247 10.656 1.00 97.81 65 GLN A O 1
ATOM 532 N N . ILE A 1 66 ? -6.590 -2.638 9.080 1.00 98.44 66 ILE A N 1
ATOM 533 C CA . ILE A 1 66 ? -7.276 -3.315 7.980 1.00 98.44 66 ILE A CA 1
ATOM 534 C C . ILE A 1 66 ? -6.389 -3.332 6.728 1.00 98.44 66 ILE A C 1
ATOM 536 O O . ILE A 1 66 ? -5.747 -2.332 6.411 1.00 98.44 66 ILE A O 1
ATOM 540 N N . GLY A 1 67 ? -6.328 -4.463 6.021 1.00 97.38 67 GLY A N 1
ATOM 541 C CA . GLY A 1 67 ? -5.634 -4.544 4.732 1.00 97.38 67 GLY A CA 1
ATOM 542 C C . GLY A 1 67 ? -5.179 -5.950 4.315 1.00 97.38 67 GLY A C 1
ATOM 543 O O . GLY A 1 67 ? -5.279 -6.911 5.093 1.00 97.38 67 GLY A O 1
ATOM 544 N N . PRO A 1 68 ? -4.643 -6.088 3.089 1.00 95.75 68 PRO A N 1
ATOM 545 C CA . PRO A 1 68 ? -4.062 -7.319 2.577 1.00 95.75 68 PRO A CA 1
ATOM 546 C C . PRO A 1 68 ? -2.760 -7.668 3.308 1.00 95.75 68 PRO A C 1
ATOM 548 O O . PRO A 1 68 ? -1.909 -6.824 3.618 1.00 95.75 68 PRO A O 1
ATOM 551 N N . THR A 1 69 ? -2.577 -8.957 3.578 1.00 91.75 69 THR A N 1
ATOM 552 C CA . THR A 1 69 ? -1.433 -9.446 4.352 1.00 91.75 69 THR A CA 1
ATOM 553 C C . THR A 1 69 ? -0.335 -9.959 3.452 1.00 91.75 69 THR A C 1
ATOM 555 O O . THR A 1 69 ? -0.621 -10.713 2.531 1.00 91.75 69 THR A O 1
ATOM 558 N N . SER A 1 70 ? 0.919 -9.671 3.780 1.00 86.94 70 SER A N 1
ATOM 559 C CA . SER A 1 70 ? 2.062 -10.346 3.163 1.00 86.94 70 SER A CA 1
ATOM 560 C C . SER A 1 70 ? 2.753 -11.219 4.196 1.00 86.94 70 SER A C 1
ATOM 562 O O . SER A 1 70 ? 3.131 -10.733 5.266 1.00 86.94 70 SER A O 1
ATOM 564 N N . ARG A 1 71 ? 2.952 -12.492 3.856 1.00 80.94 71 ARG A N 1
ATOM 565 C CA . ARG A 1 71 ? 3.581 -13.503 4.702 1.00 80.94 71 ARG A CA 1
ATOM 566 C C . ARG A 1 71 ? 2.924 -13.612 6.088 1.00 80.94 71 ARG A C 1
ATOM 568 O O . ARG A 1 71 ? 3.597 -13.611 7.106 1.00 80.94 71 ARG A O 1
ATOM 575 N N . VAL A 1 72 ? 1.603 -13.722 6.174 1.00 82.31 72 VAL A N 1
ATOM 576 C CA . VAL A 1 72 ? 0.815 -13.912 7.410 1.00 82.31 72 VAL A CA 1
ATOM 577 C C . VAL A 1 72 ? 0.792 -12.698 8.351 1.00 82.31 72 VAL A C 1
ATOM 579 O O . VAL A 1 72 ? -0.286 -12.211 8.687 1.00 82.31 72 VAL A O 1
ATOM 582 N N . THR A 1 73 ? 1.947 -12.204 8.801 1.00 85.31 73 THR A N 1
ATOM 583 C CA . THR A 1 73 ? 2.043 -11.151 9.830 1.00 85.31 73 THR A CA 1
ATOM 584 C C . THR A 1 73 ? 2.364 -9.765 9.269 1.00 85.31 73 THR A C 1
ATOM 586 O O . THR A 1 73 ? 2.106 -8.771 9.945 1.00 85.31 73 THR A O 1
ATOM 589 N N . GLY A 1 74 ? 2.879 -9.672 8.040 1.00 90.38 74 GLY A N 1
ATOM 590 C CA . GLY A 1 74 ? 3.169 -8.400 7.380 1.00 90.38 74 GLY A CA 1
ATOM 591 C C . GLY A 1 74 ? 1.945 -7.754 6.725 1.00 90.38 74 GLY A C 1
ATOM 592 O O . GLY A 1 74 ? 0.863 -8.345 6.622 1.00 90.38 74 GLY A O 1
ATOM 593 N N . ARG A 1 75 ? 2.123 -6.528 6.238 1.00 93.50 75 ARG A N 1
ATOM 594 C CA . ARG A 1 75 ? 1.115 -5.755 5.497 1.00 93.50 75 ARG A CA 1
ATOM 595 C C . ARG A 1 75 ? 1.712 -5.236 4.204 1.00 93.50 75 ARG A C 1
ATOM 597 O O . ARG A 1 75 ? 2.835 -4.753 4.235 1.00 93.50 75 ARG A O 1
ATOM 604 N N . MET A 1 76 ? 0.991 -5.379 3.090 1.00 92.31 76 MET A N 1
ATOM 605 C CA . MET A 1 76 ? 1.416 -4.836 1.787 1.00 92.31 76 MET A CA 1
ATOM 606 C C . MET A 1 76 ? 1.017 -3.372 1.636 1.00 92.31 76 MET A C 1
ATOM 608 O O . MET A 1 76 ? 1.767 -2.569 1.090 1.00 92.31 76 MET A O 1
ATOM 612 N N . ASP A 1 77 ? -0.201 -3.087 2.066 1.00 96.88 77 ASP A N 1
ATOM 613 C CA . ASP A 1 77 ? -0.799 -1.783 2.282 1.00 96.88 77 ASP A CA 1
ATOM 614 C C . ASP A 1 77 ? -1.871 -1.949 3.372 1.00 96.88 77 ASP A C 1
ATOM 616 O O . ASP A 1 77 ? -2.059 -3.052 3.907 1.00 96.88 77 ASP A O 1
ATOM 620 N N . GLY A 1 78 ? -2.523 -0.858 3.749 1.00 98.31 78 GLY A N 1
ATOM 621 C CA . GLY A 1 78 ? -3.608 -0.883 4.713 1.00 98.31 78 GLY A CA 1
ATOM 622 C C . GLY A 1 78 ? -3.914 0.484 5.294 1.00 98.31 78 GLY A C 1
ATOM 623 O O . GLY A 1 78 ? -3.290 1.486 4.945 1.00 98.31 78 GLY A O 1
ATOM 624 N N . MET A 1 79 ? -4.853 0.484 6.231 1.00 98.81 79 MET A N 1
ATOM 625 C CA . MET A 1 79 ? -5.241 1.638 7.033 1.00 98.81 79 MET A CA 1
ATOM 626 C C . MET A 1 79 ? -5.366 1.224 8.498 1.00 98.81 79 MET A C 1
ATOM 628 O O . MET A 1 79 ? -5.724 0.079 8.787 1.00 98.81 79 MET A O 1
ATOM 632 N N . ASN A 1 80 ? -5.066 2.126 9.428 1.00 98.81 80 ASN A N 1
ATOM 633 C CA . ASN A 1 80 ? -5.285 1.896 10.856 1.00 98.81 80 ASN A CA 1
ATOM 634 C C . ASN A 1 80 ? -6.447 2.724 11.420 1.00 98.81 80 ASN A C 1
ATOM 636 O O . ASN A 1 80 ? -7.009 3.579 10.740 1.00 98.81 80 ASN A O 1
ATOM 640 N N . GLU A 1 81 ? -6.836 2.448 12.665 1.00 98.69 81 GLU A N 1
ATOM 641 C CA . GLU A 1 81 ? -7.986 3.097 13.318 1.00 98.69 81 GLU A CA 1
ATOM 642 C C . GLU A 1 81 ? -7.809 4.608 13.542 1.00 98.69 81 GLU A C 1
ATOM 644 O O . GLU A 1 81 ? -8.789 5.326 13.728 1.00 98.69 81 GLU A O 1
ATOM 649 N N . ALA A 1 82 ? -6.572 5.113 13.481 1.00 98.69 82 ALA A N 1
ATOM 650 C CA . ALA A 1 82 ? -6.297 6.548 13.507 1.00 98.69 82 ALA A CA 1
ATOM 651 C C . ALA A 1 82 ? -6.548 7.228 12.146 1.00 98.69 82 ALA A C 1
ATOM 653 O O . ALA A 1 82 ? -6.559 8.456 12.073 1.00 98.69 82 ALA A O 1
ATOM 654 N N . GLY A 1 83 ? -6.777 6.450 11.083 1.00 98.69 83 GLY A N 1
ATOM 655 C CA . GLY A 1 83 ? -6.926 6.938 9.715 1.00 98.69 83 GLY A CA 1
ATOM 656 C C . GLY A 1 83 ? -5.597 7.137 8.988 1.00 98.69 83 GLY A C 1
ATOM 657 O O . GLY A 1 83 ? -5.572 7.826 7.974 1.00 98.69 83 GLY A O 1
ATOM 658 N N . LEU A 1 84 ? -4.492 6.557 9.473 1.00 98.88 84 LEU A N 1
ATOM 659 C CA . LEU A 1 84 ? -3.248 6.508 8.708 1.00 98.88 84 LEU A CA 1
ATOM 660 C C . LEU A 1 84 ? -3.326 5.372 7.690 1.00 98.88 84 LEU A C 1
ATOM 662 O O . LEU A 1 84 ? -3.470 4.203 8.053 1.00 98.88 84 LEU A O 1
ATOM 666 N N . VAL A 1 85 ? -3.192 5.730 6.421 1.00 98.81 85 VAL A N 1
ATOM 667 C CA . VAL A 1 85 ? -3.094 4.820 5.287 1.00 98.81 85 VAL A CA 1
ATOM 668 C C . VAL A 1 85 ? -1.630 4.691 4.881 1.00 98.81 85 VAL A C 1
ATOM 670 O O . VAL A 1 85 ? -0.905 5.684 4.829 1.00 98.81 85 VAL A O 1
ATOM 673 N N . MET A 1 86 ? -1.196 3.473 4.562 1.00 98.31 86 MET A N 1
ATOM 674 C CA . MET A 1 86 ? 0.156 3.191 4.089 1.00 98.31 86 MET A CA 1
ATOM 675 C C . MET A 1 86 ? 0.133 2.186 2.940 1.00 98.31 86 MET A C 1
ATOM 677 O O . MET A 1 86 ? -0.563 1.176 2.999 1.00 98.31 86 MET A O 1
ATOM 681 N N . GLY A 1 87 ? 0.935 2.444 1.912 1.00 97.56 87 GLY A N 1
ATOM 682 C CA . GLY A 1 87 ? 1.368 1.465 0.919 1.00 97.56 87 GLY A CA 1
ATOM 683 C C . GLY A 1 87 ? 2.868 1.604 0.674 1.00 97.56 87 GLY A C 1
ATOM 684 O O . GLY A 1 87 ? 3.469 2.614 1.029 1.00 97.56 87 GLY A O 1
ATOM 685 N N . TYR A 1 88 ? 3.501 0.608 0.057 1.00 95.12 88 TYR A N 1
ATOM 686 C CA . TYR A 1 88 ? 4.903 0.731 -0.354 1.00 95.12 88 TYR A CA 1
ATOM 687 C C . TYR A 1 88 ? 5.124 0.277 -1.788 1.00 95.12 88 TYR A C 1
ATOM 689 O O . TYR A 1 88 ? 4.472 -0.646 -2.272 1.00 95.12 88 TYR A O 1
ATOM 697 N N . ASN A 1 89 ? 6.126 0.846 -2.441 1.00 93.25 89 ASN A N 1
ATOM 698 C CA . ASN A 1 89 ? 6.581 0.400 -3.747 1.00 93.25 89 ASN A CA 1
ATOM 699 C C . ASN A 1 89 ? 8.028 -0.066 -3.657 1.00 93.25 89 ASN A C 1
ATOM 701 O O . ASN A 1 89 ? 8.880 0.563 -3.026 1.00 93.25 89 ASN A O 1
ATOM 705 N N . PHE A 1 90 ? 8.308 -1.205 -4.280 1.00 89.81 90 PHE A N 1
ATOM 706 C CA . PHE A 1 90 ? 9.660 -1.739 -4.350 1.00 89.81 90 PHE A CA 1
ATOM 707 C C . PHE A 1 90 ? 10.512 -0.933 -5.320 1.00 89.81 90 PHE A C 1
ATOM 709 O O . PHE A 1 90 ? 10.064 -0.651 -6.430 1.00 89.81 90 PHE A O 1
ATOM 716 N N . MET A 1 91 ? 11.749 -0.646 -4.912 1.00 88.06 91 MET A N 1
ATOM 717 C CA . MET A 1 91 ? 12.736 0.027 -5.751 1.00 88.06 91 MET A CA 1
ATOM 718 C C . MET A 1 91 ? 13.786 -0.982 -6.198 1.00 88.06 91 MET A C 1
ATOM 720 O O . MET A 1 91 ? 13.816 -1.369 -7.359 1.00 88.06 91 MET A O 1
ATOM 724 N N . HIS A 1 92 ? 14.617 -1.505 -5.293 1.00 81.19 92 HIS A N 1
ATOM 725 C CA . HIS A 1 92 ? 15.621 -2.536 -5.599 1.00 81.19 92 HIS A CA 1
ATOM 726 C C . HIS A 1 92 ? 16.223 -3.151 -4.325 1.00 81.19 92 HIS A C 1
ATOM 728 O O . HIS A 1 92 ? 15.959 -2.722 -3.203 1.00 81.19 92 HIS A O 1
ATOM 734 N N . ARG A 1 93 ? 17.063 -4.179 -4.505 1.00 75.19 93 ARG A N 1
ATOM 735 C CA . ARG A 1 93 ? 17.797 -4.872 -3.424 1.00 75.19 93 ARG A CA 1
ATOM 736 C C . ARG A 1 93 ? 19.313 -4.693 -3.488 1.00 75.19 93 ARG A C 1
ATOM 738 O O . ARG A 1 93 ? 20.036 -5.394 -2.788 1.00 75.19 93 ARG A O 1
ATOM 745 N N . LYS A 1 94 ? 19.815 -3.791 -4.339 1.00 80.19 94 LYS A N 1
ATOM 746 C CA . LYS A 1 94 ? 21.266 -3.545 -4.449 1.00 80.19 94 LYS A CA 1
ATOM 747 C C . LYS A 1 94 ? 21.815 -3.137 -3.073 1.00 80.19 94 LYS A C 1
ATOM 749 O O . LYS A 1 94 ? 21.268 -2.235 -2.444 1.00 80.19 94 LYS A O 1
ATOM 754 N N . LYS A 1 95 ? 22.906 -3.785 -2.647 1.00 85.19 95 LYS A N 1
ATOM 755 C CA . LYS A 1 95 ? 23.614 -3.514 -1.382 1.00 85.19 95 LYS A CA 1
ATOM 756 C C . LYS A 1 95 ? 22.655 -3.520 -0.170 1.00 85.19 95 LYS A C 1
ATOM 758 O O . LYS A 1 95 ? 22.398 -2.460 0.401 1.00 85.19 95 LYS A O 1
ATOM 763 N N . PRO A 1 96 ? 22.078 -4.672 0.211 1.00 87.88 96 PRO A N 1
ATOM 764 C CA . PRO A 1 96 ? 21.170 -4.727 1.351 1.00 87.88 96 PRO A CA 1
ATOM 765 C C . PRO A 1 96 ? 21.901 -4.396 2.662 1.00 87.88 96 PRO A C 1
ATOM 767 O O . PRO A 1 96 ? 23.083 -4.700 2.810 1.00 87.88 96 PRO A O 1
ATOM 770 N N . GLY A 1 97 ? 21.190 -3.785 3.609 1.00 88.69 97 GLY A N 1
ATOM 771 C CA . GLY A 1 97 ? 21.688 -3.519 4.962 1.00 88.69 97 GLY A CA 1
ATOM 772 C C . GLY A 1 97 ? 21.156 -4.513 5.992 1.00 88.69 97 GLY A C 1
ATOM 773 O O . GLY A 1 97 ? 20.302 -5.352 5.701 1.00 88.69 97 GLY A O 1
ATOM 774 N N . ASN A 1 98 ? 21.628 -4.400 7.230 1.00 90.44 98 ASN A N 1
ATOM 775 C CA . ASN A 1 98 ? 20.998 -5.082 8.355 1.00 90.44 98 ASN A CA 1
ATOM 776 C C . ASN A 1 98 ? 19.778 -4.271 8.800 1.00 90.44 98 ASN A C 1
ATOM 778 O O . ASN A 1 98 ? 19.921 -3.144 9.258 1.00 90.44 98 ASN A O 1
ATOM 782 N N . GLY A 1 99 ? 18.583 -4.837 8.650 1.00 91.38 99 GLY A N 1
ATOM 783 C CA . GLY A 1 99 ? 17.345 -4.157 9.012 1.00 91.38 99 GLY A CA 1
ATOM 784 C C . GLY A 1 99 ? 16.094 -4.973 8.713 1.00 91.38 99 GLY A C 1
ATOM 785 O O . GLY A 1 99 ? 16.174 -6.165 8.387 1.00 91.38 99 GLY A O 1
ATOM 786 N N . PHE A 1 100 ? 14.948 -4.308 8.817 1.00 91.19 100 PHE A N 1
ATOM 787 C CA . PHE A 1 100 ? 13.625 -4.869 8.575 1.00 91.19 100 PHE A CA 1
ATOM 788 C C . PHE A 1 100 ? 13.275 -4.894 7.080 1.00 91.19 100 PHE A C 1
ATOM 790 O O . PHE A 1 100 ? 13.827 -4.158 6.258 1.00 91.19 100 PHE A O 1
ATOM 797 N N . VAL A 1 101 ? 12.350 -5.785 6.722 1.00 89.69 101 VAL A N 1
ATOM 798 C CA . VAL A 1 101 ? 11.795 -5.938 5.368 1.00 89.69 101 VAL A CA 1
ATOM 799 C C . VAL A 1 101 ? 10.489 -5.154 5.226 1.00 89.69 101 VAL A C 1
ATOM 801 O O . VAL A 1 101 ? 9.736 -5.037 6.189 1.00 89.69 101 VAL A O 1
ATOM 804 N N . CYS A 1 102 ? 10.188 -4.654 4.025 1.00 90.88 102 CYS A N 1
ATOM 805 C CA . CYS A 1 102 ? 9.120 -3.671 3.788 1.00 90.88 102 CYS A CA 1
ATOM 806 C C . CYS A 1 102 ? 7.738 -4.042 4.327 1.00 90.88 102 CYS A C 1
ATOM 808 O O . CYS A 1 102 ? 7.057 -3.191 4.876 1.00 90.88 102 CYS A O 1
ATOM 810 N N . TYR A 1 103 ? 7.315 -5.297 4.217 1.00 90.50 103 TYR A N 1
ATOM 811 C CA . TYR A 1 103 ? 5.996 -5.720 4.685 1.00 90.50 103 TYR A CA 1
ATOM 812 C C . TYR A 1 103 ? 5.915 -5.829 6.213 1.00 90.50 103 TYR A C 1
ATOM 814 O O . TYR A 1 103 ? 4.834 -5.672 6.778 1.00 90.50 103 TYR A O 1
ATOM 822 N N . MET A 1 104 ? 7.043 -6.067 6.895 1.00 92.38 104 MET A N 1
ATOM 823 C CA . MET A 1 104 ? 7.121 -5.911 8.351 1.00 92.38 104 MET A CA 1
ATOM 824 C C . MET A 1 104 ? 7.102 -4.428 8.716 1.00 92.38 104 MET A C 1
ATOM 826 O O . MET A 1 104 ? 6.347 -4.029 9.588 1.00 92.38 104 MET A O 1
ATOM 830 N N . ILE A 1 105 ? 7.864 -3.601 8.000 1.00 96.12 105 ILE A N 1
ATOM 831 C CA . ILE A 1 105 ? 7.879 -2.149 8.210 1.00 96.12 105 ILE A CA 1
ATOM 832 C C . ILE A 1 105 ? 6.474 -1.563 8.027 1.00 96.12 105 ILE A C 1
ATOM 834 O O . ILE A 1 105 ? 5.998 -0.848 8.898 1.00 96.12 105 ILE A O 1
ATOM 838 N N . GLY A 1 106 ? 5.757 -1.957 6.974 1.00 96.50 106 GLY A N 1
ATOM 839 C CA . GLY A 1 106 ? 4.369 -1.567 6.746 1.00 96.50 106 GLY A CA 1
ATOM 840 C C . GLY A 1 106 ? 3.435 -1.992 7.882 1.00 96.50 106 GLY A C 1
ATOM 841 O O . GLY A 1 106 ? 2.594 -1.211 8.318 1.00 96.50 106 GLY A O 1
ATOM 842 N N . ARG A 1 107 ? 3.617 -3.202 8.429 1.00 95.62 107 ARG A N 1
ATOM 843 C CA . ARG A 1 107 ? 2.889 -3.641 9.629 1.00 95.62 107 ARG A CA 1
ATOM 844 C C . ARG A 1 107 ? 3.197 -2.752 10.838 1.00 95.62 107 ARG A C 1
ATOM 846 O O . ARG A 1 107 ? 2.267 -2.412 11.562 1.00 95.62 107 ARG A O 1
ATOM 853 N N . LEU A 1 108 ? 4.462 -2.392 11.055 1.00 96.69 108 LEU A N 1
ATOM 854 C CA . LEU A 1 108 ? 4.892 -1.560 12.181 1.00 96.69 108 LEU A CA 1
ATOM 855 C C . LEU A 1 108 ? 4.376 -0.119 12.058 1.00 96.69 108 LEU A C 1
ATOM 857 O O . LEU A 1 108 ? 3.871 0.409 13.042 1.00 96.69 108 LEU A O 1
ATOM 861 N N . ILE A 1 109 ? 4.409 0.476 10.859 1.00 98.44 109 ILE A N 1
ATOM 862 C CA . ILE A 1 109 ? 3.815 1.800 10.597 1.00 98.44 109 ILE A CA 1
ATOM 863 C C . ILE A 1 109 ? 2.340 1.789 10.998 1.00 98.44 109 ILE A C 1
ATOM 865 O O . ILE A 1 109 ? 1.913 2.598 11.815 1.00 98.44 109 ILE A O 1
ATOM 869 N N . LEU A 1 110 ? 1.565 0.829 10.482 1.00 98.44 110 LEU A N 1
ATOM 870 C CA . LEU A 1 110 ? 0.137 0.739 10.792 1.00 98.44 110 LEU A CA 1
ATOM 871 C C . LEU A 1 110 ? -0.127 0.450 12.276 1.00 98.44 110 LEU A C 1
ATOM 873 O O . LEU A 1 110 ? -1.180 0.830 12.778 1.00 98.44 110 LEU A O 1
ATOM 877 N N . GLN A 1 111 ? 0.812 -0.187 12.983 1.00 97.38 111 GLN A N 1
ATOM 878 C CA . GLN A 1 111 ? 0.689 -0.474 14.411 1.00 97.38 111 GLN A CA 1
ATOM 879 C C . GLN A 1 111 ? 0.972 0.731 15.312 1.00 97.38 111 GLN A C 1
ATOM 881 O O . GLN A 1 111 ? 0.331 0.846 16.357 1.00 97.38 111 GLN A O 1
ATOM 886 N N . TYR A 1 112 ? 1.949 1.568 14.957 1.00 97.94 112 TYR A N 1
ATOM 887 C CA . TYR A 1 112 ? 2.534 2.548 15.879 1.00 97.94 112 TYR A CA 1
ATOM 888 C C . TYR A 1 112 ? 2.347 4.007 15.460 1.00 97.94 112 TYR A C 1
ATOM 890 O O . TYR A 1 112 ? 2.355 4.877 16.327 1.00 97.94 112 TYR A O 1
ATOM 898 N N . CYS A 1 113 ? 2.145 4.289 14.174 1.00 98.69 113 CYS A N 1
ATOM 899 C CA . CYS A 1 113 ? 2.036 5.651 13.656 1.00 98.69 113 CYS A CA 1
ATOM 900 C C . CYS A 1 113 ? 0.565 6.059 13.498 1.00 98.69 113 CYS A C 1
ATOM 902 O O . CYS A 1 113 ? -0.253 5.279 13.010 1.00 98.69 113 CYS A O 1
ATOM 904 N N . LYS A 1 114 ? 0.215 7.293 13.870 1.00 98.69 114 LYS A N 1
ATOM 905 C CA . LYS A 1 114 ? -1.133 7.865 13.695 1.00 98.69 114 LYS A CA 1
ATOM 906 C C . LYS A 1 114 ? -1.183 8.929 12.604 1.00 98.69 114 LYS A C 1
ATOM 908 O O . LYS A 1 114 ? -2.242 9.147 12.023 1.00 98.69 114 LYS A O 1
ATOM 913 N N . THR A 1 115 ? -0.062 9.592 12.345 1.00 98.88 115 THR A N 1
ATOM 914 C CA . THR A 1 115 ? 0.052 10.703 11.392 1.00 98.88 115 THR A CA 1
ATOM 915 C C . THR A 1 115 ? 1.133 10.436 10.348 1.00 98.88 115 THR A C 1
ATOM 917 O O . THR A 1 115 ? 1.931 9.502 10.477 1.00 98.88 115 THR A O 1
ATOM 920 N N . VAL A 1 116 ? 1.167 11.265 9.301 1.00 98.81 116 VAL A N 1
ATOM 921 C CA . VAL A 1 116 ? 2.278 11.249 8.338 1.00 98.81 116 VAL A CA 1
ATOM 922 C C . VAL A 1 116 ? 3.610 11.568 9.019 1.00 98.81 116 VAL A C 1
ATOM 924 O O . VAL A 1 116 ? 4.600 10.893 8.741 1.00 98.81 116 VAL A O 1
ATOM 927 N N . ASP A 1 117 ? 3.630 12.526 9.946 1.00 98.75 117 ASP A N 1
ATOM 928 C CA . ASP A 1 117 ? 4.844 12.905 10.678 1.00 98.75 117 ASP A CA 1
ATOM 929 C C . ASP A 1 117 ? 5.371 11.749 11.539 1.00 98.75 117 ASP A C 1
ATOM 931 O O . ASP A 1 117 ? 6.565 11.452 11.495 1.00 98.75 117 ASP A O 1
ATOM 935 N N . ASP A 1 118 ? 4.482 11.016 12.226 1.00 98.69 118 ASP A N 1
ATOM 936 C CA . ASP A 1 118 ? 4.862 9.812 12.976 1.00 98.69 118 ASP A CA 1
ATOM 937 C C . ASP A 1 118 ? 5.551 8.792 12.059 1.00 98.69 118 ASP A C 1
ATOM 939 O O . ASP A 1 118 ? 6.543 8.175 12.444 1.00 98.69 118 ASP A O 1
ATOM 943 N N . ALA A 1 119 ? 5.027 8.598 10.842 1.00 98.75 119 ALA A N 1
ATOM 944 C CA . ALA A 1 119 ? 5.585 7.656 9.877 1.00 98.75 119 ALA A CA 1
ATOM 945 C C . ALA A 1 119 ? 6.955 8.110 9.349 1.00 98.75 119 ALA A C 1
ATOM 947 O O . ALA A 1 119 ? 7.848 7.275 9.197 1.00 98.75 119 ALA A O 1
ATOM 948 N N . ILE A 1 120 ? 7.139 9.412 9.101 1.00 98.81 120 ILE A N 1
ATOM 949 C CA . ILE A 1 120 ? 8.424 9.998 8.690 1.00 98.81 120 ILE A CA 1
ATOM 950 C C . ILE A 1 120 ? 9.473 9.777 9.782 1.00 98.81 120 ILE A C 1
ATOM 952 O O . ILE A 1 120 ? 10.524 9.199 9.500 1.00 98.81 120 ILE A O 1
ATOM 956 N N . THR A 1 121 ? 9.179 10.174 11.024 1.00 98.62 121 THR A N 1
ATOM 957 C CA . THR A 1 121 ? 10.097 10.002 12.159 1.00 98.62 121 THR A CA 1
ATOM 958 C C . THR A 1 121 ? 10.415 8.528 12.394 1.00 98.62 121 THR A C 1
ATOM 960 O O . THR A 1 121 ? 11.581 8.155 12.503 1.00 98.62 121 THR A O 1
ATOM 963 N N . PHE A 1 122 ? 9.396 7.665 12.383 1.00 98.50 122 PHE A N 1
ATOM 964 C CA . PHE A 1 122 ? 9.577 6.229 12.573 1.00 98.50 122 PHE A CA 1
ATOM 965 C C . PHE A 1 122 ? 10.486 5.606 11.504 1.00 98.50 122 PHE A C 1
ATOM 967 O O . PHE A 1 122 ? 11.397 4.842 11.823 1.00 98.50 122 PHE A O 1
ATOM 974 N N . LEU A 1 123 ? 10.276 5.941 10.227 1.00 98.38 123 LEU A N 1
ATOM 975 C CA . LEU A 1 123 ? 11.075 5.406 9.122 1.00 98.38 123 LEU A CA 1
ATOM 976 C C . LEU A 1 123 ? 12.509 5.943 9.096 1.00 98.38 123 LEU A C 1
ATOM 978 O O . LEU A 1 123 ? 13.397 5.244 8.608 1.00 98.38 123 LEU A O 1
ATOM 982 N N . GLN A 1 124 ? 12.742 7.149 9.613 1.00 97.44 124 GLN A N 1
ATOM 983 C CA . GLN A 1 124 ? 14.081 7.721 9.717 1.00 97.44 124 GLN A CA 1
ATOM 984 C C . GLN A 1 124 ? 14.956 6.960 10.727 1.00 97.44 124 GLN A C 1
ATOM 986 O O . GLN A 1 124 ? 16.160 6.821 10.513 1.00 97.44 124 GLN A O 1
ATOM 991 N N . GLU A 1 125 ? 14.360 6.440 11.803 1.00 96.69 125 GLU A N 1
ATOM 992 C CA . GLU A 1 125 ? 15.069 5.687 12.847 1.00 96.69 125 GLU A CA 1
ATOM 993 C C . GLU A 1 125 ? 15.152 4.183 12.560 1.00 96.69 125 GLU A C 1
ATOM 995 O O . GLU A 1 125 ? 16.111 3.512 12.957 1.00 96.69 125 GLU A O 1
ATOM 1000 N N . LEU A 1 126 ? 14.149 3.624 11.879 1.00 96.69 126 LEU A N 1
ATOM 1001 C CA . LEU A 1 126 ? 14.049 2.185 11.676 1.00 96.69 126 LEU A CA 1
ATOM 1002 C C . LEU A 1 126 ? 15.117 1.678 10.684 1.00 96.69 126 LEU A C 1
ATOM 1004 O O . LEU A 1 126 ? 15.183 2.147 9.548 1.00 96.69 126 LEU A O 1
ATOM 1008 N N . PRO A 1 127 ? 15.920 0.654 11.026 1.00 95.38 127 PRO A N 1
ATOM 1009 C CA . PRO A 1 127 ? 16.886 0.093 10.086 1.00 95.38 127 PRO A CA 1
ATOM 1010 C C . PRO A 1 127 ? 16.208 -0.614 8.907 1.00 95.38 127 PRO A C 1
ATOM 1012 O O . PRO A 1 127 ? 15.397 -1.528 9.089 1.00 95.38 127 PRO A O 1
ATOM 1015 N N . HIS A 1 128 ? 16.600 -0.257 7.685 1.00 94.44 128 HIS A N 1
ATOM 1016 C CA . HIS A 1 128 ? 16.040 -0.807 6.451 1.00 94.44 128 HIS A CA 1
ATOM 1017 C C . HIS A 1 128 ? 16.969 -1.839 5.809 1.00 94.44 128 HIS A C 1
ATOM 1019 O O .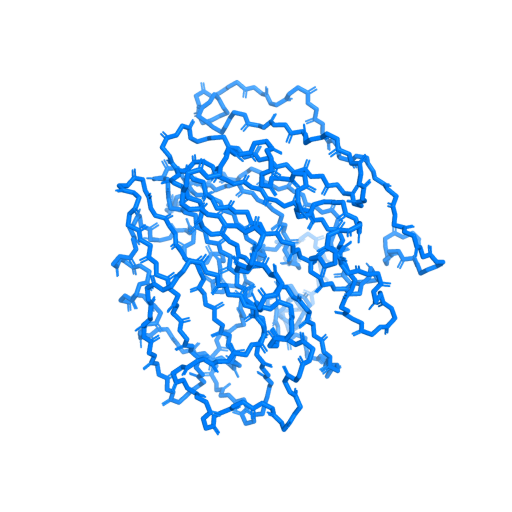 HIS A 1 128 ? 18.152 -1.591 5.584 1.00 94.44 128 HIS A O 1
ATOM 1025 N N . ARG A 1 129 ? 16.429 -3.010 5.445 1.00 91.94 129 ARG A N 1
ATOM 1026 C CA . ARG A 1 129 ? 17.205 -4.041 4.734 1.00 91.94 129 ARG A CA 1
ATOM 1027 C C . ARG A 1 129 ? 17.361 -3.759 3.243 1.00 91.94 129 ARG A C 1
ATOM 1029 O O . ARG A 1 129 ? 18.342 -4.180 2.635 1.00 91.94 129 ARG A O 1
ATOM 1036 N N . SER A 1 130 ? 16.377 -3.128 2.616 1.00 91.31 130 SER A N 1
ATOM 1037 C CA . SER A 1 130 ? 16.303 -2.938 1.161 1.00 91.31 130 SER A CA 1
ATOM 1038 C C . SER A 1 130 ? 15.604 -1.623 0.827 1.00 91.31 130 SER A C 1
ATOM 1040 O O . SER A 1 130 ? 15.076 -0.972 1.725 1.00 91.31 130 SER A O 1
ATOM 1042 N N . SER A 1 131 ? 15.621 -1.245 -0.450 1.00 94.06 131 SER A N 1
ATOM 1043 C CA . SER A 1 131 ? 15.172 0.068 -0.905 1.00 94.06 131 SER A CA 1
ATOM 1044 C C . SER A 1 131 ? 13.702 0.066 -1.331 1.00 94.06 131 SER A C 1
ATOM 1046 O O . SER A 1 131 ? 13.299 -0.732 -2.188 1.00 94.06 131 SER A O 1
ATOM 1048 N N . PHE A 1 132 ? 12.916 0.969 -0.746 1.00 95.62 132 PHE A N 1
ATOM 1049 C CA . PHE A 1 132 ? 11.475 1.118 -0.954 1.00 95.62 132 PHE A CA 1
ATOM 1050 C C . PHE A 1 132 ? 11.069 2.588 -0.878 1.00 95.62 132 PHE A C 1
ATOM 1052 O O . PHE A 1 132 ? 11.718 3.377 -0.196 1.00 95.62 132 PHE A O 1
ATOM 1059 N N . SER A 1 133 ? 9.953 2.921 -1.518 1.00 97.62 133 SER A N 1
ATOM 1060 C CA . SER A 1 133 ? 9.211 4.141 -1.202 1.00 97.62 133 SER A CA 1
ATOM 1061 C C . SER A 1 133 ? 7.986 3.762 -0.383 1.00 97.62 133 SER A C 1
ATOM 1063 O O . SER A 1 133 ? 7.255 2.853 -0.782 1.00 97.62 133 SER A O 1
ATOM 1065 N N . TYR A 1 134 ? 7.762 4.434 0.743 1.00 98.31 134 TYR A N 1
ATOM 1066 C CA . TYR A 1 134 ? 6.545 4.314 1.546 1.00 98.31 134 TYR A CA 1
ATOM 1067 C C . TYR A 1 134 ? 5.648 5.507 1.258 1.00 98.31 134 TYR A C 1
ATOM 1069 O O . TYR A 1 134 ? 6.073 6.653 1.364 1.00 98.31 134 TYR A O 1
ATOM 1077 N N . ILE A 1 135 ? 4.414 5.231 0.868 1.00 98.44 135 ILE A N 1
ATOM 1078 C CA . ILE A 1 135 ? 3.416 6.222 0.504 1.00 98.44 135 ILE A CA 1
ATOM 1079 C C . ILE A 1 135 ? 2.395 6.244 1.628 1.00 98.44 135 ILE A C 1
ATOM 1081 O O . ILE A 1 135 ? 1.777 5.217 1.914 1.00 98.44 135 ILE A O 1
ATOM 1085 N N . VAL A 1 136 ? 2.245 7.397 2.272 1.00 98.75 136 VAL A N 1
ATOM 1086 C CA . VAL A 1 136 ? 1.375 7.561 3.437 1.00 98.75 136 VAL A CA 1
ATOM 1087 C C . VAL A 1 136 ? 0.413 8.725 3.253 1.00 98.75 136 VAL A C 1
ATOM 1089 O O . VAL A 1 136 ? 0.751 9.724 2.615 1.00 98.75 136 VAL A O 1
ATOM 1092 N N . MET A 1 137 ? -0.783 8.582 3.819 1.00 98.69 137 MET A N 1
ATOM 1093 C CA . MET A 1 137 ? -1.801 9.627 3.911 1.00 98.69 137 MET A CA 1
ATOM 1094 C C . MET A 1 137 ? -2.522 9.492 5.251 1.00 98.69 137 MET A C 1
ATOM 1096 O O . MET A 1 137 ? -2.909 8.384 5.613 1.00 98.69 137 MET A O 1
ATOM 1100 N N . ASP A 1 138 ? -2.695 10.586 5.989 1.00 98.69 138 ASP A N 1
ATOM 1101 C CA . ASP A 1 138 ? -3.383 10.568 7.285 1.00 98.69 138 ASP A CA 1
ATOM 1102 C C . ASP A 1 138 ? -4.809 11.138 7.227 1.00 98.69 138 ASP A C 1
ATOM 1104 O O . ASP A 1 138 ? -5.292 11.610 6.195 1.00 98.69 138 ASP A O 1
ATOM 1108 N N . LYS A 1 139 ? -5.498 11.099 8.371 1.00 98.31 139 LYS A N 1
ATOM 1109 C CA . LYS A 1 139 ? -6.873 11.590 8.545 1.00 98.31 139 LYS A CA 1
ATOM 1110 C C . LYS A 1 139 ? -7.039 13.092 8.290 1.00 98.31 139 LYS A C 1
ATOM 1112 O O . LYS A 1 139 ? -8.136 13.539 7.957 1.00 98.31 139 LYS A O 1
ATOM 1117 N N . ASN A 1 140 ? -5.966 13.867 8.418 1.00 98.31 140 ASN A N 1
ATOM 1118 C CA . ASN A 1 140 ? -5.956 15.292 8.092 1.00 98.31 140 ASN A CA 1
ATOM 1119 C C . ASN A 1 140 ? -5.654 15.538 6.607 1.00 98.31 140 ASN A C 1
ATOM 1121 O O . ASN A 1 140 ? -5.571 16.690 6.189 1.00 98.31 140 ASN A O 1
ATOM 1125 N N . LEU A 1 141 ? -5.533 14.468 5.812 1.00 97.69 141 LEU A N 1
ATOM 1126 C CA . LEU A 1 141 ? -5.179 14.484 4.395 1.00 97.69 141 LEU A CA 1
ATOM 1127 C C . LEU A 1 141 ? -3.770 15.026 4.134 1.00 97.69 141 LEU A C 1
ATOM 1129 O O . LEU A 1 141 ? -3.441 15.358 2.991 1.00 97.69 141 LEU A O 1
ATOM 1133 N N . ASN A 1 142 ? -2.919 15.064 5.166 1.00 98.38 142 ASN A N 1
ATOM 1134 C CA . ASN A 1 142 ? -1.490 15.193 4.938 1.00 98.38 142 ASN A CA 1
ATOM 1135 C C . ASN A 1 142 ? -1.014 13.924 4.246 1.00 98.38 142 ASN A C 1
ATOM 1137 O O . ASN A 1 142 ? -1.545 12.832 4.473 1.00 98.38 142 ASN A O 1
ATOM 1141 N N . HIS A 1 143 ? 0.016 14.053 3.423 1.00 98.25 143 HIS A N 1
ATOM 1142 C CA . HIS A 1 143 ? 0.562 12.932 2.682 1.00 98.25 143 HIS A CA 1
ATOM 1143 C C . HIS A 1 143 ? 2.065 13.065 2.507 1.00 98.25 143 HIS A C 1
ATOM 1145 O O . HIS A 1 143 ? 2.595 14.169 2.533 1.00 98.25 143 HIS A O 1
ATOM 1151 N N . ALA A 1 144 ? 2.743 11.943 2.297 1.00 98.62 144 ALA A N 1
ATOM 1152 C CA . ALA A 1 144 ? 4.154 11.927 1.934 1.00 98.62 144 ALA A CA 1
ATOM 1153 C C . ALA A 1 144 ? 4.500 10.677 1.121 1.00 98.62 144 ALA A C 1
ATOM 1155 O O . ALA A 1 144 ? 3.862 9.627 1.245 1.00 98.62 144 ALA A O 1
ATOM 1156 N N . ILE A 1 145 ? 5.5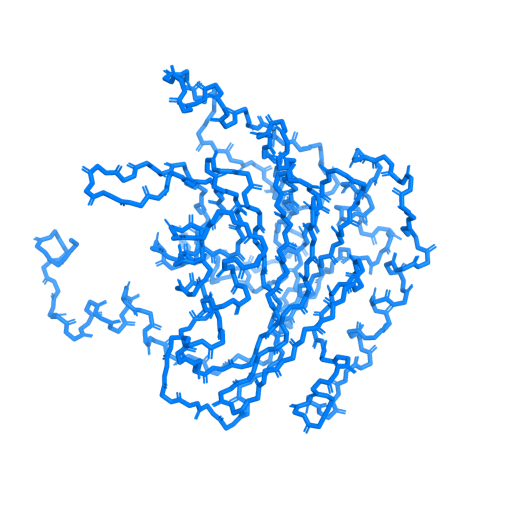46 10.798 0.311 1.00 98.69 145 ILE A N 1
ATOM 1157 C CA . ILE A 1 145 ? 6.278 9.688 -0.288 1.00 98.69 145 ILE A CA 1
ATOM 1158 C C . ILE A 1 145 ? 7.676 9.710 0.327 1.00 98.69 145 ILE A C 1
ATOM 1160 O O . ILE A 1 145 ? 8.456 10.637 0.120 1.00 98.69 145 ILE A O 1
ATOM 1164 N N . ILE A 1 146 ? 7.971 8.683 1.111 1.00 98.62 146 ILE A N 1
ATOM 1165 C CA . ILE A 1 146 ? 9.185 8.561 1.909 1.00 98.62 146 ILE A CA 1
ATOM 1166 C C . ILE A 1 146 ? 10.088 7.558 1.198 1.00 98.62 146 ILE A C 1
ATOM 1168 O O . ILE A 1 146 ? 9.831 6.353 1.204 1.00 98.62 146 ILE A O 1
ATOM 1172 N N . GLU A 1 147 ? 11.114 8.068 0.527 1.00 98.38 147 GLU A N 1
ATOM 1173 C CA . GLU A 1 147 ? 12.095 7.284 -0.214 1.00 98.38 147 GLU A CA 1
ATOM 1174 C C . GLU A 1 147 ? 13.191 6.816 0.739 1.00 98.38 147 GLU A C 1
ATOM 1176 O O . GLU A 1 147 ? 13.894 7.630 1.341 1.00 98.38 147 GLU A O 1
ATOM 1181 N N . VAL A 1 148 ? 13.346 5.499 0.888 1.00 97.31 148 VAL A N 1
ATOM 1182 C CA . VAL A 1 148 ? 14.285 4.924 1.852 1.00 97.31 148 VAL A CA 1
ATOM 1183 C C . VAL A 1 148 ? 15.147 3.853 1.211 1.00 97.31 148 VAL A C 1
ATOM 1185 O O . VAL A 1 148 ? 14.666 2.937 0.540 1.00 97.31 148 VAL A O 1
ATOM 1188 N 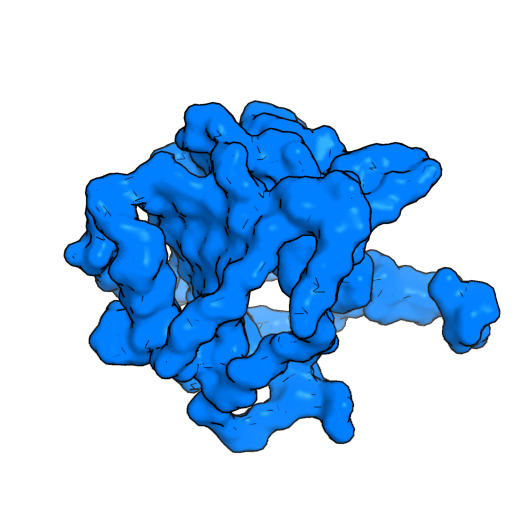N . THR A 1 149 ? 16.444 3.926 1.482 1.00 96.12 149 THR A N 1
ATOM 1189 C CA . THR A 1 149 ? 17.413 2.852 1.257 1.00 96.12 149 THR A CA 1
ATOM 1190 C C . THR A 1 149 ? 18.070 2.479 2.585 1.00 96.12 149 THR A C 1
ATOM 1192 O O . THR A 1 149 ? 17.923 3.194 3.574 1.00 96.12 149 THR A O 1
ATOM 1195 N N . PRO A 1 150 ? 18.873 1.402 2.646 1.00 95.31 150 PRO A N 1
ATOM 1196 C CA . PRO A 1 150 ? 19.642 1.093 3.853 1.00 95.31 150 PRO A CA 1
ATOM 1197 C C . PRO A 1 150 ? 20.663 2.165 4.282 1.00 95.31 150 PRO A C 1
ATOM 1199 O O . PRO A 1 150 ? 21.339 1.974 5.289 1.00 95.31 150 PRO A O 1
ATOM 1202 N N . ARG A 1 151 ? 20.866 3.227 3.491 1.00 94.50 151 ARG A N 1
ATOM 1203 C CA . ARG A 1 151 ? 21.910 4.250 3.689 1.00 94.50 151 ARG A CA 1
ATOM 1204 C C . ARG A 1 151 ? 21.397 5.682 3.572 1.00 94.50 151 ARG A C 1
ATOM 1206 O O . ARG A 1 151 ? 22.134 6.611 3.885 1.00 94.50 151 ARG A O 1
ATOM 1213 N N . SER A 1 152 ? 20.200 5.876 3.034 1.00 95.62 152 SER A N 1
ATOM 1214 C CA . SER A 1 152 ? 19.712 7.190 2.631 1.00 95.62 152 SER A CA 1
ATOM 1215 C C . SER A 1 152 ? 18.211 7.273 2.825 1.00 95.62 152 SER A C 1
ATOM 1217 O O . SER A 1 152 ? 17.497 6.280 2.694 1.00 95.62 152 SER A O 1
ATOM 1219 N N . PHE A 1 153 ? 17.754 8.478 3.124 1.00 97.69 153 PHE A N 1
ATOM 1220 C CA . PHE A 1 153 ? 16.376 8.782 3.453 1.00 97.69 153 PHE A CA 1
ATOM 1221 C C . PHE A 1 153 ? 16.033 10.133 2.836 1.00 97.69 153 PHE A C 1
ATOM 1223 O O . PHE A 1 153 ? 16.827 11.070 2.942 1.00 97.69 153 PHE A O 1
ATOM 1230 N N . ASN A 1 154 ? 14.884 10.232 2.177 1.00 98.56 154 ASN A N 1
ATOM 1231 C CA . ASN A 1 154 ? 14.372 11.496 1.671 1.00 98.56 154 ASN A CA 1
ATOM 1232 C C . ASN A 1 154 ? 12.840 11.490 1.632 1.00 98.56 154 ASN A C 1
ATOM 1234 O O . ASN A 1 154 ? 12.218 10.430 1.586 1.00 98.56 154 ASN A O 1
ATOM 1238 N N . VAL A 1 155 ? 12.233 12.672 1.640 1.00 98.6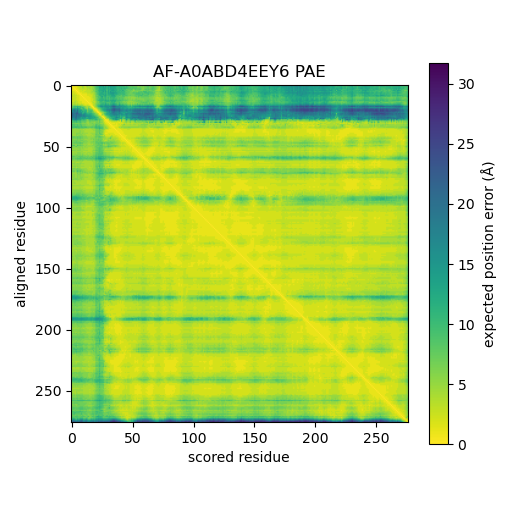9 155 VAL A N 1
ATOM 1239 C CA . VAL A 1 155 ? 10.778 12.838 1.652 1.00 98.69 155 VAL A CA 1
ATOM 1240 C C . VAL A 1 155 ? 10.372 13.768 0.521 1.00 98.69 155 VAL A C 1
ATOM 1242 O O . VAL A 1 155 ? 10.938 14.847 0.356 1.00 98.69 155 VAL A O 1
ATOM 1245 N N . ARG A 1 156 ? 9.364 13.352 -0.242 1.00 98.12 156 ARG A N 1
ATOM 1246 C CA . ARG A 1 156 ? 8.690 14.180 -1.244 1.00 98.12 156 ARG A CA 1
ATOM 1247 C C . ARG A 1 156 ? 7.182 14.139 -1.055 1.00 98.12 156 ARG A C 1
ATOM 1249 O O . ARG A 1 156 ? 6.652 13.277 -0.357 1.00 98.12 156 ARG A O 1
ATOM 1256 N N . TYR A 1 157 ? 6.496 15.076 -1.695 1.00 97.81 157 TYR A N 1
ATOM 1257 C CA . TYR A 1 157 ? 5.070 15.336 -1.483 1.00 97.81 157 TYR A CA 1
ATOM 1258 C C . TYR A 1 157 ? 4.263 15.262 -2.783 1.00 97.81 157 TYR A C 1
ATOM 1260 O O . TYR A 1 157 ? 3.188 15.854 -2.889 1.00 97.81 157 TYR A O 1
ATOM 1268 N N . ASP A 1 158 ? 4.759 14.543 -3.788 1.00 96.69 158 ASP A N 1
ATOM 1269 C CA . ASP A 1 158 ? 3.983 14.271 -4.995 1.00 96.69 158 ASP A CA 1
ATOM 1270 C C . ASP A 1 158 ? 2.816 13.320 -4.701 1.00 96.69 158 ASP A C 1
ATOM 1272 O O . ASP A 1 158 ? 2.772 12.633 -3.679 1.00 96.69 158 ASP A O 1
ATOM 1276 N N . LYS A 1 159 ? 1.864 13.263 -5.634 1.00 94.81 159 LYS A N 1
ATOM 1277 C CA . LYS A 1 159 ? 0.639 12.462 -5.498 1.00 94.81 159 LYS A CA 1
ATOM 1278 C C . LYS A 1 159 ? 0.732 11.070 -6.111 1.00 94.81 159 LYS A C 1
ATOM 1280 O O . LYS A 1 159 ? -0.124 10.237 -5.829 1.00 94.81 159 LYS A O 1
ATOM 1285 N N . VAL A 1 160 ? 1.739 10.811 -6.944 1.00 96.38 160 VAL A N 1
ATOM 1286 C CA . VAL A 1 160 ? 1.917 9.530 -7.635 1.00 96.38 160 VAL A CA 1
ATOM 1287 C C . VAL A 1 160 ? 3.286 8.943 -7.303 1.00 96.38 160 VAL A C 1
ATOM 1289 O O . VAL A 1 160 ? 4.303 9.641 -7.281 1.00 96.38 160 VAL A O 1
ATOM 1292 N N . CYS A 1 161 ? 3.312 7.635 -7.058 1.00 95.69 161 CYS A N 1
ATOM 1293 C CA . CYS A 1 161 ? 4.535 6.864 -6.885 1.00 95.69 161 CYS A CA 1
ATOM 1294 C C . CYS A 1 161 ? 4.452 5.558 -7.683 1.00 95.69 161 CYS A C 1
ATOM 1296 O O . CYS A 1 161 ? 3.473 4.818 -7.560 1.00 95.69 161 CYS A O 1
ATOM 1298 N N . THR A 1 162 ? 5.497 5.251 -8.452 1.00 93.94 162 THR A N 1
ATOM 1299 C CA . THR A 1 162 ? 5.706 3.952 -9.116 1.00 93.94 162 THR A CA 1
ATOM 1300 C C . THR A 1 162 ? 6.948 3.265 -8.521 1.00 93.94 162 THR A C 1
ATOM 1302 O O . THR A 1 162 ? 7.127 3.299 -7.305 1.00 93.94 162 THR A O 1
ATOM 1305 N N . ASN A 1 163 ? 7.809 2.619 -9.312 1.00 93.88 163 ASN A N 1
ATOM 1306 C CA . ASN A 1 163 ? 8.926 1.771 -8.854 1.00 93.88 163 ASN A CA 1
ATOM 1307 C C . ASN A 1 163 ? 10.309 2.372 -9.127 1.00 93.88 163 ASN A C 1
ATOM 1309 O O . ASN A 1 163 ? 11.243 1.659 -9.496 1.00 93.88 163 ASN A O 1
ATOM 1313 N N . HIS A 1 164 ? 10.436 3.691 -9.031 1.00 94.69 164 HIS A N 1
ATOM 1314 C CA . HIS A 1 164 ? 11.724 4.375 -9.058 1.00 94.69 164 HIS A CA 1
ATOM 1315 C C . HIS A 1 164 ? 11.740 5.527 -8.050 1.00 9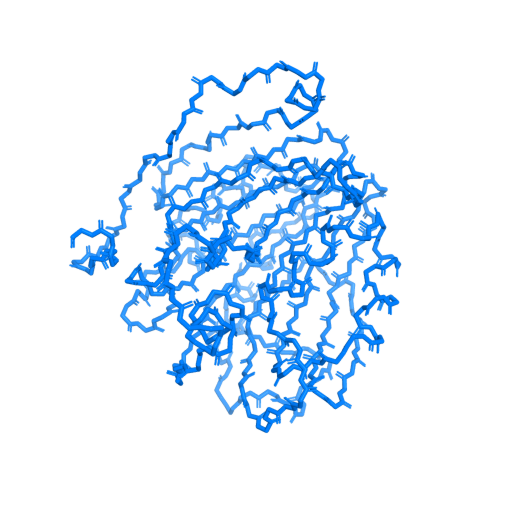4.69 164 HIS A C 1
ATOM 1317 O O . HIS A 1 164 ? 10.693 6.065 -7.684 1.00 94.69 164 HIS A O 1
ATOM 1323 N N . PHE A 1 165 ? 12.939 5.874 -7.593 1.00 96.62 165 PHE A N 1
ATOM 1324 C CA . PHE A 1 165 ? 13.184 7.060 -6.786 1.00 96.62 165 PHE A CA 1
ATOM 1325 C C . PHE A 1 165 ? 13.241 8.309 -7.661 1.00 96.62 165 PHE A C 1
ATOM 1327 O O . PHE A 1 165 ? 13.853 8.271 -8.730 1.00 96.62 165 PHE A O 1
ATOM 1334 N N . GLU A 1 166 ? 12.672 9.401 -7.162 1.00 96.62 166 GLU A N 1
ATOM 1335 C CA . GLU A 1 166 ? 12.730 10.743 -7.757 1.00 96.62 166 GLU A CA 1
ATOM 1336 C C . GLU A 1 166 ? 13.781 11.618 -7.060 1.00 96.62 166 GLU A C 1
ATOM 1338 O O . GLU A 1 166 ? 14.405 12.467 -7.692 1.00 96.62 166 GLU A O 1
ATOM 1343 N N . LEU A 1 167 ? 14.034 11.391 -5.762 1.00 97.12 167 LEU A N 1
ATOM 1344 C CA . LEU A 1 167 ? 15.051 12.121 -4.998 1.00 97.12 167 LEU A CA 1
ATOM 1345 C C . LEU A 1 167 ? 16.315 11.284 -4.787 1.00 97.12 167 LEU A C 1
ATOM 1347 O O . LEU A 1 167 ? 17.432 11.769 -4.972 1.00 97.12 167 LEU A O 1
ATOM 1351 N N . LEU A 1 168 ? 16.171 10.002 -4.445 1.00 96.06 168 LEU A N 1
ATOM 1352 C CA . LEU A 1 168 ? 17.297 9.073 -4.265 1.00 96.06 168 LEU A CA 1
ATOM 1353 C C . LEU A 1 168 ? 17.722 8.408 -5.587 1.00 96.06 168 LEU A C 1
ATOM 1355 O O . LEU A 1 168 ? 18.041 7.220 -5.637 1.00 96.06 168 LEU A O 1
ATOM 1359 N N . THR A 1 169 ? 17.755 9.178 -6.678 1.00 94.81 169 THR A N 1
ATOM 1360 C CA . THR A 1 169 ? 17.981 8.671 -8.046 1.00 94.81 169 THR A CA 1
ATOM 1361 C C . THR A 1 169 ? 19.305 7.926 -8.221 1.00 94.81 169 THR A C 1
ATOM 1363 O O . THR A 1 169 ? 19.380 6.977 -8.997 1.00 94.81 169 THR A O 1
ATOM 1366 N N . HIS A 1 170 ? 20.336 8.289 -7.455 1.00 92.06 170 HIS A N 1
ATOM 1367 C CA . HIS A 1 170 ? 21.640 7.618 -7.445 1.00 92.06 170 HIS A CA 1
ATOM 1368 C C . HIS A 1 170 ? 21.587 6.151 -6.971 1.00 92.06 170 HIS A C 1
ATOM 1370 O O . HIS A 1 170 ? 22.509 5.382 -7.244 1.00 92.06 170 HIS A O 1
ATOM 1376 N N . GLU A 1 171 ? 20.520 5.748 -6.278 1.00 92.69 171 GLU A N 1
ATOM 1377 C CA . GLU A 1 171 ? 20.298 4.370 -5.827 1.00 92.69 171 GLU A CA 1
ATOM 1378 C C . GLU A 1 171 ? 19.440 3.558 -6.816 1.00 92.69 171 GLU A C 1
ATOM 1380 O O . GLU A 1 171 ? 19.384 2.332 -6.714 1.00 92.69 171 GLU A O 1
ATOM 1385 N N . ASN A 1 172 ? 18.835 4.184 -7.834 1.00 91.44 172 ASN A N 1
ATOM 1386 C CA . ASN A 1 172 ? 17.968 3.488 -8.786 1.00 91.44 172 ASN A CA 1
ATOM 1387 C C . ASN A 1 172 ? 18.652 2.322 -9.536 1.00 91.44 172 ASN A C 1
ATOM 1389 O O . ASN A 1 172 ? 19.876 2.135 -9.624 1.00 91.44 172 ASN A O 1
ATOM 1393 N N . ARG A 1 173 ? 17.802 1.473 -10.118 1.00 86.50 173 ARG A N 1
ATOM 1394 C CA . ARG A 1 173 ? 18.238 0.479 -11.104 1.00 86.50 173 ARG A CA 1
ATOM 1395 C C . ARG A 1 173 ? 18.673 1.169 -12.388 1.00 86.50 173 ARG A C 1
ATOM 1397 O O . ARG A 1 173 ? 18.309 2.305 -12.649 1.00 86.50 173 ARG A O 1
ATOM 1404 N N . ASN A 1 174 ? 19.404 0.431 -13.216 1.00 82.94 174 ASN A N 1
ATOM 1405 C CA . ASN A 1 174 ? 19.850 0.945 -14.508 1.00 82.94 174 ASN A CA 1
ATOM 1406 C C . ASN A 1 174 ? 18.674 1.106 -15.487 1.00 82.94 174 ASN A C 1
ATOM 1408 O O . ASN A 1 174 ? 18.745 1.934 -16.384 1.00 82.94 174 ASN A O 1
ATOM 1412 N N . TYR A 1 175 ? 17.612 0.311 -15.319 1.00 85.25 175 TYR A N 1
ATOM 1413 C CA . TYR A 1 175 ? 16.425 0.345 -16.165 1.00 85.25 175 TYR A CA 1
ATOM 1414 C C . TYR A 1 175 ? 15.196 0.730 -15.338 1.00 85.25 175 TYR A C 1
ATOM 1416 O O . TYR A 1 175 ? 14.787 -0.013 -14.445 1.00 85.25 175 TYR A O 1
ATOM 1424 N N . THR A 1 176 ? 14.634 1.903 -15.629 1.00 87.75 176 THR A N 1
ATOM 1425 C CA . THR A 1 176 ? 13.433 2.467 -14.983 1.00 87.75 176 THR A CA 1
ATOM 1426 C C . THR A 1 176 ? 12.382 2.927 -15.995 1.00 87.75 176 THR A C 1
ATOM 1428 O O . THR A 1 176 ? 11.363 3.477 -15.590 1.00 87.75 176 THR A O 1
ATOM 1431 N N . ALA A 1 177 ? 12.594 2.686 -17.294 1.00 89.94 177 ALA A N 1
ATOM 1432 C CA . ALA A 1 177 ? 11.768 3.240 -18.369 1.00 89.94 177 ALA A CA 1
ATOM 1433 C C . ALA A 1 177 ? 10.284 2.857 -18.245 1.00 89.94 177 ALA A C 1
ATOM 1435 O O . ALA A 1 177 ? 9.412 3.698 -18.414 1.00 89.94 177 ALA A O 1
ATOM 1436 N N . GLU A 1 178 ? 9.990 1.605 -17.884 1.00 89.69 178 GLU A N 1
ATOM 1437 C CA . GLU A 1 178 ? 8.611 1.146 -17.670 1.00 89.69 178 GLU A CA 1
ATOM 1438 C C . GLU A 1 178 ? 7.948 1.898 -16.503 1.00 89.69 178 GLU A C 1
ATOM 1440 O O . GLU A 1 178 ? 6.849 2.429 -16.635 1.00 89.69 178 GLU A O 1
ATOM 1445 N N . SER A 1 179 ? 8.668 2.022 -15.388 1.00 91.62 179 SER A N 1
ATOM 1446 C CA . SER A 1 179 ? 8.221 2.715 -14.178 1.00 91.62 179 SER A CA 1
ATOM 1447 C C . SER A 1 179 ? 7.978 4.214 -14.410 1.00 91.62 179 SER A C 1
ATOM 1449 O O . SER A 1 179 ? 7.023 4.774 -13.867 1.00 91.62 179 SER A O 1
ATOM 1451 N N . GLN A 1 180 ? 8.811 4.853 -15.238 1.00 93.62 180 GLN A N 1
ATOM 1452 C CA . GLN A 1 180 ? 8.657 6.247 -15.669 1.00 93.62 180 GLN A CA 1
ATOM 1453 C C . GLN A 1 180 ? 7.465 6.412 -16.613 1.00 93.62 180 GLN A C 1
ATOM 1455 O O . GLN A 1 180 ? 6.604 7.247 -16.366 1.00 93.62 180 GLN A O 1
ATOM 1460 N N . ALA A 1 181 ? 7.337 5.550 -17.623 1.00 94.25 181 ALA A N 1
ATOM 1461 C CA . ALA A 1 181 ? 6.197 5.582 -18.532 1.00 94.25 181 ALA A CA 1
ATOM 1462 C C . ALA A 1 181 ? 4.870 5.354 -17.783 1.00 94.25 181 ALA A C 1
ATOM 1464 O O . ALA A 1 181 ? 3.874 6.018 -18.065 1.00 94.25 181 ALA A O 1
ATOM 1465 N N . ARG A 1 182 ? 4.839 4.447 -16.793 1.00 94.06 182 ARG A N 1
ATOM 1466 C CA . ARG A 1 182 ? 3.659 4.238 -15.939 1.00 94.06 182 ARG A CA 1
ATOM 1467 C C . ARG A 1 182 ? 3.360 5.458 -15.068 1.00 94.06 182 ARG A C 1
ATOM 1469 O O . ARG A 1 182 ? 2.188 5.797 -14.898 1.00 94.06 182 ARG A O 1
ATOM 1476 N N . LEU A 1 183 ? 4.387 6.132 -14.548 1.00 96.00 183 LEU A N 1
ATOM 1477 C CA . LEU A 1 183 ? 4.232 7.378 -13.796 1.00 96.00 183 LEU A CA 1
ATOM 1478 C C . LEU A 1 183 ? 3.601 8.467 -14.674 1.00 96.00 183 LEU A C 1
ATOM 1480 O O . LEU A 1 183 ? 2.575 9.024 -14.294 1.00 96.00 183 LEU A O 1
ATOM 1484 N N . GLU A 1 184 ? 4.151 8.703 -15.866 1.00 95.88 184 GLU A N 1
ATOM 1485 C CA . GLU A 1 184 ? 3.643 9.684 -16.834 1.00 95.88 184 GLU A CA 1
ATOM 1486 C C . GLU A 1 184 ? 2.191 9.395 -17.231 1.00 95.88 184 GLU A C 1
ATOM 1488 O O . GLU A 1 184 ? 1.337 10.281 -17.144 1.00 95.88 184 GLU A O 1
ATOM 1493 N N . ARG A 1 185 ? 1.872 8.139 -17.585 1.00 95.62 185 ARG A N 1
ATOM 1494 C CA . ARG A 1 185 ? 0.495 7.725 -17.900 1.00 95.62 185 ARG A CA 1
ATOM 1495 C C . ARG A 1 185 ? -0.448 7.962 -16.725 1.00 95.62 185 ARG A C 1
ATOM 1497 O O . ARG A 1 185 ? -1.541 8.480 -16.937 1.00 95.62 185 ARG A O 1
ATOM 1504 N N . THR A 1 186 ? -0.035 7.626 -15.503 1.00 95.88 186 THR A N 1
ATOM 1505 C CA . THR A 1 186 ? -0.860 7.830 -14.303 1.00 95.88 186 THR A CA 1
ATOM 1506 C C . THR A 1 186 ? -1.104 9.316 -14.061 1.00 95.88 186 THR A C 1
ATOM 1508 O O . THR A 1 186 ? -2.249 9.717 -13.885 1.00 95.88 186 THR A O 1
ATOM 1511 N N . ILE A 1 187 ? -0.065 10.155 -14.122 1.00 96.19 187 ILE A N 1
ATOM 1512 C CA . ILE A 1 187 ? -0.190 11.614 -13.966 1.00 96.19 187 ILE A CA 1
ATOM 1513 C C . ILE A 1 187 ? -1.109 12.201 -15.043 1.00 96.19 187 ILE A C 1
ATOM 1515 O O . ILE A 1 187 ? -1.980 13.002 -14.726 1.00 96.19 187 ILE A O 1
ATOM 1519 N N . SER A 1 188 ? -0.973 11.777 -16.302 1.00 96.19 188 SER A N 1
ATOM 1520 C CA . SER A 1 188 ? -1.790 12.305 -17.406 1.00 96.19 188 SER A CA 1
ATOM 1521 C C . SER A 1 188 ? -3.284 11.972 -17.295 1.00 96.19 188 SER A C 1
ATOM 1523 O O . SER A 1 188 ? -4.117 12.680 -17.856 1.00 96.19 188 SER A O 1
ATOM 1525 N N . GLN A 1 189 ? -3.625 10.905 -16.567 1.00 96.25 189 GLN A N 1
ATOM 1526 C CA . GLN A 1 189 ? -4.992 10.401 -16.412 1.00 96.25 189 GLN A CA 1
ATOM 1527 C C . GLN A 1 189 ? -5.599 10.721 -15.041 1.00 96.25 189 GLN A C 1
ATOM 1529 O O . GLN A 1 189 ? -6.778 10.451 -14.813 1.00 96.25 189 GLN A O 1
ATOM 1534 N N . THR A 1 190 ? -4.814 11.286 -14.121 1.00 94.94 190 THR A N 1
ATOM 1535 C CA . THR A 1 190 ? -5.256 11.604 -12.762 1.00 94.94 190 THR A CA 1
ATOM 1536 C C . THR A 1 190 ? -5.193 13.100 -12.495 1.00 94.94 190 THR A C 1
ATOM 1538 O O . THR A 1 190 ? -4.339 13.824 -12.995 1.00 94.94 190 THR A O 1
ATOM 1541 N N . THR A 1 191 ? -6.135 13.589 -11.695 1.00 91.94 191 THR A N 1
ATOM 1542 C CA . THR A 1 191 ? -6.191 14.989 -11.267 1.00 91.94 191 THR A CA 1
ATOM 1543 C C . THR A 1 191 ? -6.583 15.056 -9.798 1.00 91.94 191 THR A C 1
ATOM 1545 O O . THR A 1 191 ? -7.141 14.109 -9.244 1.00 91.94 191 THR A O 1
ATOM 1548 N N . GLN A 1 192 ? -6.324 16.188 -9.142 1.00 80.44 192 GLN A N 1
ATOM 1549 C CA . GLN A 1 192 ? -6.670 16.359 -7.728 1.00 80.44 192 GLN A CA 1
ATOM 1550 C C . GLN A 1 192 ? -8.181 16.248 -7.464 1.00 80.44 192 GLN A C 1
ATOM 1552 O O . GLN A 1 192 ? -8.587 15.818 -6.390 1.00 80.44 192 GLN A O 1
ATOM 1557 N N . SER A 1 193 ? -9.019 16.636 -8.427 1.00 90.00 193 SER A N 1
ATOM 1558 C CA . SER A 1 193 ? -10.480 16.583 -8.320 1.00 90.00 193 SER A CA 1
ATOM 1559 C C . SER A 1 193 ? -11.084 15.266 -8.813 1.00 90.00 193 SER A C 1
ATOM 1561 O O . SER A 1 193 ? -12.308 15.167 -8.891 1.00 90.00 193 SER A O 1
ATOM 1563 N N . LEU A 1 194 ? -10.256 14.279 -9.169 1.00 95.12 194 LEU A N 1
ATOM 1564 C CA . LEU A 1 194 ? -10.712 12.991 -9.675 1.00 95.12 194 LEU A CA 1
ATOM 1565 C C . LEU A 1 194 ? -11.547 12.261 -8.617 1.00 95.12 194 LEU A C 1
ATOM 1567 O O . LEU A 1 194 ? -11.087 12.028 -7.495 1.00 95.12 194 LEU A O 1
ATOM 1571 N N . ASP A 1 195 ? -12.765 11.878 -8.993 1.00 95.62 195 ASP A N 1
ATOM 1572 C CA . ASP A 1 195 ? -13.664 11.124 -8.125 1.00 95.62 195 ASP A CA 1
ATOM 1573 C C . ASP A 1 195 ? -13.085 9.742 -7.782 1.00 95.62 195 ASP A C 1
ATOM 1575 O O . ASP A 1 195 ? -12.444 9.092 -8.610 1.00 95.62 195 ASP A O 1
ATOM 1579 N N . LYS A 1 196 ? -13.344 9.263 -6.563 1.00 96.31 196 LYS A N 1
ATOM 1580 C CA . LYS A 1 196 ? -12.813 7.988 -6.070 1.00 96.31 196 LYS A CA 1
ATOM 1581 C C . LYS A 1 196 ? -13.284 6.785 -6.887 1.00 96.31 196 LYS A C 1
ATOM 1583 O O . LYS A 1 196 ? -12.485 5.897 -7.170 1.00 96.31 196 LYS A O 1
ATOM 1588 N N . HIS A 1 197 ? -14.534 6.747 -7.353 1.00 96.75 197 HIS A N 1
ATOM 1589 C CA . HIS A 1 197 ? -14.987 5.632 -8.191 1.00 96.75 197 HIS A CA 1
ATOM 1590 C C . HIS A 1 197 ? -14.307 5.661 -9.563 1.00 96.75 197 HIS A C 1
ATOM 1592 O O . HIS A 1 197 ? -13.928 4.611 -10.087 1.00 96.75 197 HIS A O 1
ATOM 1598 N N . GLN A 1 198 ? -14.104 6.857 -10.123 1.00 96.75 198 GLN A N 1
ATOM 1599 C CA . GLN A 1 198 ? -13.351 7.032 -11.365 1.00 96.75 198 GLN A CA 1
ATOM 1600 C C . GLN A 1 198 ? -11.882 6.626 -11.198 1.00 96.75 198 GLN A C 1
ATOM 1602 O O . GLN A 1 198 ? -11.377 5.867 -12.019 1.00 96.75 198 GLN A O 1
ATOM 1607 N N . ALA A 1 199 ? -11.217 7.045 -10.120 1.00 97.31 199 ALA A N 1
ATOM 1608 C CA . ALA A 1 199 ? -9.843 6.642 -9.826 1.00 97.31 199 ALA A CA 1
ATOM 1609 C C . ALA A 1 199 ? -9.704 5.134 -9.622 1.00 97.31 199 ALA A C 1
ATOM 1611 O O . ALA A 1 199 ? -8.785 4.526 -10.168 1.00 97.31 199 ALA A O 1
ATOM 1612 N N . PHE A 1 200 ? -10.636 4.511 -8.898 1.00 97.69 200 PHE A N 1
ATOM 1613 C CA . PHE A 1 200 ? -10.636 3.061 -8.732 1.00 97.69 200 PHE A CA 1
ATOM 1614 C C . PHE A 1 200 ? -10.767 2.351 -10.084 1.00 97.69 200 PHE A C 1
ATOM 1616 O O . PHE A 1 200 ? -10.016 1.420 -10.368 1.00 97.69 200 PHE A O 1
ATOM 1623 N N . LYS A 1 201 ? -11.678 2.819 -10.950 1.00 96.88 201 LYS A N 1
ATOM 1624 C CA . LYS A 1 201 ? -11.836 2.280 -12.306 1.00 96.88 201 LYS A CA 1
ATOM 1625 C C . LYS A 1 201 ? -10.559 2.447 -13.135 1.00 96.88 201 LYS A C 1
ATOM 1627 O O . LYS A 1 201 ? -10.135 1.479 -13.753 1.00 96.88 201 LYS A O 1
ATOM 1632 N N . LEU A 1 202 ? -9.934 3.627 -13.115 1.00 96.81 202 LEU A N 1
ATOM 1633 C CA . LEU A 1 202 ? -8.681 3.893 -13.834 1.00 96.81 202 LEU A CA 1
ATOM 1634 C C . LEU A 1 202 ? -7.566 2.918 -13.435 1.00 96.81 202 LEU A C 1
ATOM 1636 O O . LEU A 1 202 ? -6.813 2.451 -14.283 1.00 96.81 202 LEU A O 1
ATOM 1640 N N . PHE A 1 203 ? -7.481 2.579 -12.148 1.00 97.50 203 PHE A N 1
ATOM 1641 C CA . PHE A 1 203 ? -6.494 1.629 -11.641 1.00 97.50 203 PHE A CA 1
ATOM 1642 C C . PHE A 1 203 ? -6.853 0.168 -11.939 1.00 97.50 203 PHE A C 1
ATOM 1644 O O . PHE A 1 203 ? -5.951 -0.648 -12.108 1.00 97.50 203 PHE A O 1
ATOM 1651 N N . ASN A 1 204 ? -8.138 -0.187 -11.997 1.00 97.00 204 ASN A N 1
ATOM 1652 C CA . ASN A 1 204 ? -8.576 -1.579 -12.126 1.00 97.00 204 ASN A CA 1
ATOM 1653 C C . ASN A 1 204 ? -8.851 -2.035 -13.570 1.00 97.00 204 ASN A C 1
ATOM 1655 O O . ASN A 1 204 ? -9.008 -3.232 -13.815 1.00 97.00 204 ASN A O 1
ATOM 1659 N N . ASP A 1 205 ? -8.929 -1.100 -14.514 1.00 96.44 205 ASP A N 1
ATOM 1660 C CA . ASP A 1 205 ? -9.248 -1.373 -15.911 1.00 96.44 205 ASP A CA 1
ATOM 1661 C C . ASP A 1 205 ? -7.977 -1.330 -16.792 1.00 96.44 205 ASP A C 1
ATOM 1663 O O . ASP A 1 205 ? -7.333 -0.280 -16.908 1.00 96.44 205 ASP A O 1
ATOM 1667 N N . PRO A 1 206 ? -7.589 -2.458 -17.426 1.00 95.44 206 PRO A N 1
ATOM 1668 C CA . PRO A 1 206 ? -6.391 -2.563 -18.257 1.00 95.44 206 PRO A CA 1
ATOM 1669 C C . PRO A 1 206 ? -6.327 -1.583 -19.424 1.00 95.44 206 PRO A C 1
ATOM 1671 O O . PRO A 1 206 ? -5.227 -1.317 -19.904 1.00 95.44 206 PRO A O 1
ATOM 1674 N N . GLN A 1 207 ? -7.458 -1.026 -19.876 1.00 95.69 207 GLN A N 1
ATOM 1675 C CA . GLN A 1 207 ? -7.463 -0.080 -20.995 1.00 95.69 207 GLN A CA 1
ATOM 1676 C C . GLN A 1 207 ? -6.668 1.204 -20.708 1.00 95.69 207 GLN A C 1
ATOM 1678 O O . GLN A 1 207 ? -6.243 1.878 -21.641 1.00 95.69 207 GLN A O 1
ATOM 1683 N N . TYR A 1 208 ? -6.471 1.540 -19.429 1.00 94.69 208 TYR A N 1
ATOM 1684 C CA . TYR A 1 208 ? -5.759 2.745 -18.995 1.00 94.69 208 TYR A CA 1
ATOM 1685 C C . TYR A 1 208 ? -4.257 2.520 -18.777 1.00 94.69 208 TYR A C 1
ATOM 1687 O O . TYR A 1 208 ? -3.536 3.457 -18.431 1.00 94.69 208 TYR A O 1
ATOM 1695 N N . GLU A 1 209 ? -3.777 1.282 -18.949 1.00 94.19 209 GLU A N 1
ATOM 1696 C CA . GLU A 1 209 ? -2.355 0.908 -18.876 1.00 94.19 209 GLU A CA 1
ATOM 1697 C C . GLU A 1 209 ? -1.655 1.276 -17.545 1.00 94.19 209 GLU A C 1
ATOM 1699 O O . GLU A 1 209 ? -0.424 1.422 -17.482 1.00 94.19 209 GLU A O 1
ATOM 1704 N N . ILE A 1 210 ? -2.450 1.426 -16.477 1.00 94.94 210 ILE A N 1
ATOM 1705 C CA . ILE A 1 210 ? -2.014 1.489 -15.071 1.00 94.94 210 ILE A CA 1
ATOM 1706 C C . ILE A 1 210 ? -2.085 0.088 -14.452 1.00 94.94 210 ILE A C 1
ATOM 1708 O O . ILE A 1 210 ? -1.171 -0.322 -13.738 1.00 94.94 210 ILE A O 1
ATOM 1712 N N . TYR A 1 211 ? -3.152 -0.663 -14.749 1.00 95.81 211 TYR A N 1
ATOM 1713 C CA . TYR A 1 211 ? -3.232 -2.095 -14.467 1.00 95.81 211 TYR A CA 1
ATOM 1714 C C . TYR A 1 211 ? -2.259 -2.847 -15.377 1.00 95.81 211 TYR A C 1
ATOM 1716 O O . TYR A 1 211 ? -2.307 -2.718 -16.602 1.00 95.81 211 TYR A O 1
ATOM 1724 N N . SER A 1 212 ? -1.386 -3.656 -14.788 1.00 93.69 212 SER A N 1
ATOM 1725 C CA . SER A 1 212 ? -0.372 -4.402 -15.522 1.00 93.69 212 SER A CA 1
ATOM 1726 C C . SER A 1 212 ? -0.736 -5.881 -15.648 1.00 93.69 212 SER A C 1
ATOM 1728 O O . SER A 1 212 ? -1.091 -6.538 -14.673 1.00 93.69 212 SER A O 1
ATOM 1730 N N . LYS A 1 213 ? -0.575 -6.448 -16.849 1.00 93.31 213 LYS A N 1
ATOM 1731 C CA . LYS A 1 213 ? -0.763 -7.890 -17.122 1.00 93.31 213 LYS A CA 1
ATOM 1732 C C . LYS A 1 213 ? 0.545 -8.692 -17.114 1.00 93.31 213 LYS A C 1
ATOM 1734 O O . LYS A 1 213 ? 0.573 -9.863 -17.486 1.00 93.31 213 LYS A O 1
ATOM 1739 N N . LEU A 1 214 ? 1.657 -8.091 -16.686 1.00 91.25 214 LEU A N 1
ATOM 1740 C CA . LEU A 1 214 ? 2.997 -8.692 -16.746 1.00 91.25 214 LEU A CA 1
ATOM 1741 C C . LEU A 1 214 ? 3.274 -9.679 -15.589 1.00 91.25 214 LEU A C 1
ATOM 1743 O O . LEU A 1 214 ? 4.298 -9.592 -14.906 1.00 91.25 214 LEU A O 1
ATOM 1747 N N . PHE A 1 215 ? 2.377 -10.647 -15.363 1.00 90.44 215 PHE A N 1
ATOM 1748 C CA . PHE A 1 215 ? 2.437 -11.578 -14.222 1.00 90.44 215 PHE A CA 1
ATOM 1749 C C . PHE A 1 215 ? 3.721 -12.425 -14.186 1.00 90.44 215 PHE A C 1
ATOM 1751 O O . PHE A 1 215 ? 4.325 -12.590 -13.125 1.00 90.44 215 PHE A O 1
ATOM 1758 N N . ARG A 1 216 ? 4.184 -12.915 -15.346 1.00 87.50 216 ARG A N 1
ATOM 1759 C CA . ARG A 1 216 ? 5.433 -13.701 -15.461 1.00 87.50 216 ARG A CA 1
ATOM 1760 C C . ARG A 1 216 ? 6.683 -12.888 -15.122 1.00 87.50 216 ARG A C 1
ATOM 1762 O O . ARG A 1 216 ? 7.664 -13.449 -14.643 1.00 87.50 216 ARG A O 1
ATOM 1769 N N . SER A 1 217 ? 6.622 -11.574 -15.312 1.00 85.50 217 SER A N 1
ATOM 1770 C CA . SER A 1 217 ? 7.703 -10.636 -14.996 1.00 85.50 217 SER A CA 1
ATOM 1771 C C . SER A 1 217 ? 7.572 -10.052 -13.588 1.00 85.50 217 SER A C 1
ATOM 1773 O O . SER A 1 217 ? 8.133 -8.998 -13.314 1.00 85.50 217 SER A O 1
ATOM 1775 N N . TRP A 1 218 ? 6.819 -10.709 -12.692 1.00 86.12 218 TRP A N 1
ATOM 1776 C CA . TRP A 1 218 ? 6.606 -10.267 -11.306 1.00 86.12 218 TRP A CA 1
ATOM 1777 C C . TRP A 1 218 ? 5.957 -8.882 -11.180 1.00 86.12 218 TRP A C 1
ATOM 1779 O O . TRP A 1 218 ? 6.020 -8.251 -10.130 1.00 86.12 218 TRP A O 1
ATOM 1789 N N . SER A 1 219 ? 5.306 -8.423 -12.244 1.00 87.62 219 SER A N 1
ATOM 1790 C CA . SER A 1 219 ? 4.804 -7.061 -12.391 1.00 87.62 219 SER A CA 1
ATOM 1791 C C . SER A 1 219 ? 3.349 -7.073 -12.861 1.00 87.62 219 SER A C 1
ATOM 1793 O O . SER A 1 219 ? 2.933 -6.180 -13.574 1.00 87.62 219 SER A O 1
ATOM 1795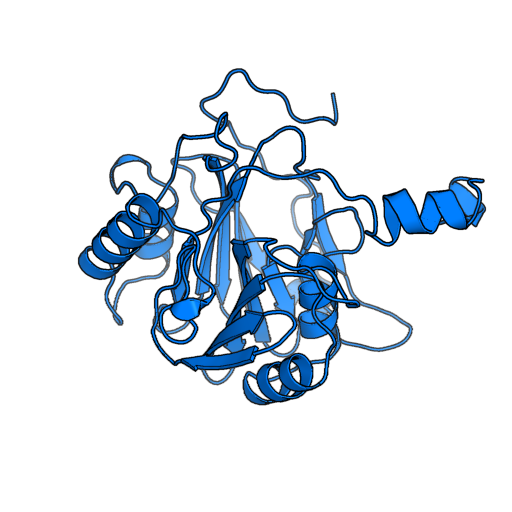 N N . GLY A 1 220 ? 2.572 -8.113 -12.537 1.00 92.31 220 GLY A N 1
ATOM 1796 C CA . GLY A 1 220 ? 1.151 -8.187 -12.888 1.00 92.31 220 GLY A CA 1
ATOM 1797 C C . GLY A 1 220 ? 0.262 -7.784 -11.716 1.00 92.31 220 GLY A C 1
ATOM 1798 O O . GLY A 1 220 ? 0.475 -8.263 -10.602 1.00 92.31 220 GLY A O 1
ATOM 1799 N N . THR A 1 221 ? -0.725 -6.923 -11.949 1.00 95.56 221 THR A N 1
ATOM 1800 C CA . THR A 1 221 ? -1.639 -6.416 -10.923 1.00 95.56 221 THR A CA 1
ATOM 1801 C C . THR A 1 221 ? -2.529 -7.534 -10.394 1.00 95.56 221 THR A C 1
ATOM 1803 O O . THR A 1 221 ? -3.416 -8.045 -11.077 1.00 95.56 221 THR A O 1
ATOM 1806 N N . ILE A 1 222 ? -2.306 -7.920 -9.139 1.00 95.31 222 ILE A N 1
ATOM 1807 C CA . ILE A 1 222 ? -3.103 -8.953 -8.470 1.00 95.31 222 ILE A CA 1
ATOM 1808 C C . ILE A 1 222 ? -4.386 -8.347 -7.903 1.00 95.31 222 ILE A C 1
ATOM 1810 O O . ILE A 1 222 ? -5.463 -8.937 -8.011 1.00 95.31 222 ILE A O 1
ATOM 1814 N N . HIS A 1 223 ? -4.265 -7.177 -7.277 1.00 96.25 223 HIS A N 1
ATOM 1815 C CA . HIS A 1 223 ? -5.383 -6.491 -6.651 1.00 96.25 223 HIS A CA 1
ATOM 1816 C C . HIS A 1 223 ? -5.247 -4.976 -6.743 1.00 96.25 223 HIS A C 1
ATOM 1818 O O . HIS A 1 223 ? -4.134 -4.442 -6.750 1.00 96.25 223 HIS A O 1
ATOM 1824 N N . THR A 1 224 ? -6.403 -4.317 -6.747 1.00 98.00 224 THR A N 1
ATOM 1825 C CA . THR A 1 224 ? -6.527 -2.871 -6.569 1.00 98.00 224 THR A CA 1
ATOM 1826 C C . THR A 1 224 ? -7.142 -2.622 -5.196 1.00 98.00 224 THR A C 1
ATOM 1828 O O . THR A 1 224 ? -8.194 -3.184 -4.877 1.00 98.00 224 THR A O 1
ATOM 1831 N N . SER A 1 225 ? -6.481 -1.817 -4.369 1.00 98.00 225 SER A N 1
ATOM 1832 C CA . SER A 1 225 ? -6.957 -1.405 -3.045 1.00 98.00 225 SER A CA 1
ATOM 1833 C C . SER A 1 225 ? -7.144 0.109 -3.000 1.00 98.00 225 SER A C 1
ATOM 1835 O O . SER A 1 225 ? -6.438 0.857 -3.677 1.00 98.00 225 SER A O 1
ATOM 1837 N N . MET A 1 226 ? -8.117 0.576 -2.222 1.00 98.56 226 MET A N 1
ATOM 1838 C CA . MET A 1 226 ? -8.299 1.998 -1.941 1.00 98.56 226 MET A CA 1
ATOM 1839 C C . MET A 1 226 ? -8.728 2.205 -0.492 1.00 98.56 226 MET A C 1
ATOM 1841 O O . MET A 1 226 ? -9.451 1.387 0.071 1.00 98.56 226 MET A O 1
ATOM 1845 N N . TYR A 1 227 ? -8.281 3.300 0.109 1.00 98.75 227 TYR A N 1
ATOM 1846 C CA . TYR A 1 227 ? -8.556 3.627 1.502 1.00 98.75 227 TYR A CA 1
ATOM 1847 C C . TYR A 1 227 ? -8.975 5.084 1.631 1.00 98.75 227 TYR A C 1
ATOM 1849 O O . TYR A 1 227 ? -8.354 5.962 1.031 1.00 98.75 227 TYR A O 1
ATOM 1857 N N . GLU A 1 228 ? -10.004 5.324 2.437 1.00 98.56 228 GLU A N 1
ATOM 1858 C CA . GLU A 1 228 ? -10.521 6.650 2.757 1.00 98.56 228 GLU A CA 1
ATOM 1859 C C . GLU A 1 228 ? -10.167 6.999 4.219 1.00 98.56 228 GLU A C 1
ATOM 1861 O O . GLU A 1 228 ? -10.877 6.578 5.136 1.00 98.56 228 GLU A O 1
ATOM 1866 N N . PRO A 1 229 ? -9.078 7.749 4.481 1.00 98.38 229 PRO A N 1
ATOM 1867 C CA . PRO A 1 229 ? -8.559 7.986 5.835 1.00 98.38 229 PRO A CA 1
ATOM 1868 C C . PRO A 1 229 ? -9.541 8.693 6.783 1.00 98.38 229 PRO A C 1
ATOM 1870 O O . PRO A 1 229 ? -9.500 8.487 7.996 1.00 98.38 229 PRO A O 1
ATOM 1873 N N . GLN A 1 230 ? -10.435 9.532 6.251 1.00 98.44 230 GLN A N 1
ATOM 1874 C CA . GLN A 1 230 ? -11.389 10.307 7.051 1.00 98.44 230 GLN A CA 1
ATOM 1875 C C . GLN A 1 230 ? -12.625 9.507 7.457 1.00 98.44 230 GLN A C 1
ATOM 1877 O O . GLN A 1 230 ? -13.060 9.589 8.607 1.00 98.44 230 GLN A O 1
ATOM 1882 N N . SER A 1 231 ? -13.177 8.749 6.510 1.00 98.25 231 SER A N 1
ATOM 1883 C CA . SER A 1 231 ? -14.412 7.971 6.654 1.00 98.25 231 SER A CA 1
ATOM 1884 C C . SER A 1 231 ? -14.159 6.521 7.080 1.00 98.25 231 SER A C 1
ATOM 1886 O O . SER A 1 231 ? -15.101 5.818 7.427 1.00 98.25 231 SER A O 1
ATOM 1888 N N . LEU A 1 232 ? -12.894 6.085 7.091 1.00 98.69 232 LEU A N 1
ATOM 1889 C CA . LEU A 1 232 ? -12.452 4.730 7.415 1.00 98.69 232 LEU A CA 1
ATOM 1890 C C . LEU A 1 232 ? -13.113 3.641 6.551 1.00 98.69 232 LEU A C 1
ATOM 1892 O O . LEU A 1 232 ? -13.353 2.523 7.008 1.00 98.69 232 LEU A O 1
ATOM 1896 N N . PHE A 1 233 ? -13.351 3.929 5.272 1.00 98.75 233 PHE A N 1
ATOM 1897 C CA . PHE A 1 233 ? -13.714 2.900 4.300 1.00 98.75 233 PHE A CA 1
ATOM 1898 C C . PHE A 1 233 ? -12.475 2.303 3.637 1.00 98.75 233 PHE A C 1
ATOM 1900 O O . PHE A 1 233 ? -11.555 3.016 3.235 1.00 98.75 233 PHE A O 1
ATOM 1907 N N . ALA A 1 234 ? -12.474 0.981 3.483 1.00 98.62 234 ALA A N 1
ATOM 1908 C CA . ALA A 1 234 ? -11.468 0.249 2.723 1.00 98.62 234 ALA A CA 1
ATOM 1909 C C . ALA A 1 234 ? -12.126 -0.499 1.561 1.00 98.62 234 ALA A C 1
ATOM 1911 O O . ALA A 1 234 ? -13.155 -1.151 1.721 1.00 98.62 234 ALA A O 1
ATOM 1912 N N . TRP A 1 235 ? -11.542 -0.378 0.379 1.00 98.25 235 TRP A N 1
ATOM 1913 C CA . TRP A 1 235 ? -12.062 -0.877 -0.884 1.00 98.25 235 TRP A CA 1
ATOM 1914 C C . TRP A 1 235 ? -11.062 -1.867 -1.461 1.00 98.25 235 TRP A C 1
ATOM 1916 O O . TRP A 1 235 ? -9.854 -1.621 -1.416 1.00 98.25 235 TRP A O 1
ATOM 1926 N N . MET A 1 236 ? -11.541 -2.965 -2.040 1.00 97.12 236 MET A N 1
ATOM 1927 C CA . MET A 1 236 ? -10.655 -3.908 -2.714 1.00 97.12 236 MET A CA 1
ATOM 1928 C C . MET A 1 236 ? -11.348 -4.718 -3.811 1.00 97.12 236 MET A C 1
ATOM 1930 O O . MET A 1 236 ? -12.516 -5.102 -3.694 1.00 97.12 236 MET A O 1
ATOM 1934 N N . THR A 1 237 ? -10.583 -5.026 -4.858 1.00 96.50 237 THR A N 1
ATOM 1935 C CA . THR A 1 237 ? -10.897 -6.014 -5.898 1.00 96.50 237 THR A CA 1
ATOM 1936 C C . THR A 1 237 ? -9.714 -6.943 -6.130 1.00 96.50 237 THR A C 1
ATOM 1938 O O . THR A 1 237 ? -8.561 -6.546 -5.989 1.00 96.50 237 THR A O 1
ATOM 1941 N N . LEU A 1 238 ? -10.001 -8.186 -6.521 1.00 95.38 238 LEU A N 1
ATOM 1942 C CA . LEU A 1 238 ? -9.009 -9.102 -7.084 1.00 95.38 238 LEU A CA 1
ATOM 1943 C C . LEU A 1 238 ? -9.196 -9.158 -8.606 1.00 95.38 238 LEU A C 1
ATOM 1945 O O . LEU A 1 238 ? -10.318 -9.366 -9.078 1.00 95.38 238 LEU A O 1
ATOM 1949 N N . GLY A 1 239 ? -8.104 -9.030 -9.358 1.00 94.75 239 GLY A N 1
ATOM 1950 C CA . GLY A 1 239 ? -8.127 -8.998 -10.822 1.00 94.75 239 GLY A CA 1
ATOM 1951 C C . GLY A 1 239 ? -8.645 -7.688 -11.413 1.00 94.75 239 GLY A C 1
ATOM 1952 O O . GLY A 1 239 ? -8.631 -6.654 -10.751 1.00 94.75 239 GLY A O 1
ATOM 1953 N N . GLU A 1 240 ? -9.071 -7.741 -12.671 1.00 94.88 240 GLU A N 1
ATOM 1954 C CA . GLU A 1 240 ? -9.433 -6.574 -13.486 1.00 94.88 240 GLU A CA 1
ATOM 1955 C C . GLU A 1 240 ? -10.946 -6.373 -13.655 1.00 94.88 240 GLU A C 1
ATOM 1957 O O . GLU A 1 240 ? -11.732 -7.316 -13.518 1.00 94.88 240 GLU A O 1
ATOM 1962 N N . ASN A 1 241 ? -11.342 -5.150 -14.025 1.00 93.94 241 ASN A N 1
ATOM 1963 C CA . ASN A 1 241 ? -12.695 -4.783 -14.463 1.00 93.94 241 ASN A CA 1
ATOM 1964 C C . ASN A 1 241 ? -13.824 -5.162 -13.488 1.00 93.94 241 ASN A C 1
ATOM 1966 O O . ASN A 1 241 ? -14.910 -5.581 -13.902 1.00 93.94 241 ASN A O 1
ATOM 1970 N N . LYS A 1 242 ? -13.592 -5.008 -12.181 1.00 91.94 242 LYS A N 1
ATOM 1971 C CA . LYS A 1 242 ? -14.586 -5.301 -11.142 1.00 91.94 242 LYS A CA 1
ATOM 1972 C C . LYS A 1 242 ? -14.958 -4.081 -10.314 1.00 91.94 242 LYS A C 1
ATOM 1974 O O . LYS A 1 242 ? -14.145 -3.207 -10.032 1.00 91.94 242 LYS A O 1
ATOM 1979 N N . ALA A 1 243 ? -16.208 -4.073 -9.859 1.00 91.75 243 ALA A N 1
ATOM 1980 C CA . ALA A 1 243 ? -16.636 -3.160 -8.811 1.00 91.75 243 ALA A CA 1
ATOM 1981 C C . ALA A 1 243 ? -15.982 -3.551 -7.468 1.00 91.75 243 ALA A C 1
ATOM 1983 O O . ALA A 1 243 ? -15.910 -4.747 -7.156 1.00 91.75 243 ALA A O 1
ATOM 1984 N N . PRO A 1 244 ? -15.528 -2.573 -6.666 1.00 95.38 244 PRO A N 1
ATOM 1985 C CA . PRO A 1 244 ? -14.907 -2.829 -5.374 1.00 95.38 244 PRO A CA 1
ATOM 1986 C C . PRO A 1 244 ? -15.888 -3.405 -4.365 1.00 95.38 244 PRO A C 1
ATOM 1988 O O . PRO A 1 244 ? -17.049 -3.005 -4.283 1.00 95.38 244 PRO A O 1
ATOM 1991 N N . ARG A 1 245 ? -15.381 -4.317 -3.535 1.00 96.62 245 ARG A N 1
ATOM 1992 C CA . ARG A 1 245 ? -16.010 -4.640 -2.256 1.00 96.62 245 ARG A CA 1
ATOM 1993 C C . ARG A 1 245 ? -15.532 -3.611 -1.243 1.00 96.62 245 ARG A C 1
ATOM 1995 O O . ARG A 1 245 ? -14.333 -3.359 -1.150 1.00 96.62 245 ARG A O 1
ATOM 2002 N N . VAL A 1 246 ? -16.478 -3.024 -0.519 1.00 97.62 246 VAL A N 1
ATOM 2003 C CA . VAL A 1 246 ? -16.231 -1.944 0.438 1.00 97.62 246 VAL A CA 1
ATOM 2004 C C . VAL A 1 246 ? -16.465 -2.465 1.850 1.00 97.62 246 VAL A C 1
ATOM 2006 O O . VAL A 1 246 ? -17.449 -3.159 2.108 1.00 97.62 246 VAL A O 1
ATOM 2009 N N . ILE A 1 247 ? -15.543 -2.145 2.748 1.00 98.50 247 ILE A N 1
ATOM 2010 C CA . ILE A 1 247 ? -15.586 -2.489 4.164 1.00 98.50 247 ILE A CA 1
ATOM 2011 C C . ILE A 1 247 ? -15.642 -1.189 4.958 1.00 98.50 247 ILE A C 1
ATOM 2013 O O . ILE A 1 247 ? -14.762 -0.339 4.824 1.00 98.50 247 ILE A O 1
ATOM 2017 N N . ASP A 1 248 ? -16.672 -1.064 5.792 1.00 98.50 248 ASP A N 1
ATOM 2018 C CA . ASP A 1 248 ? -16.775 -0.025 6.814 1.00 98.50 248 ASP A CA 1
ATOM 2019 C C . ASP A 1 248 ? -15.915 -0.431 8.017 1.00 98.50 248 ASP A C 1
ATOM 2021 O O . ASP A 1 248 ? -16.317 -1.247 8.855 1.00 98.50 248 ASP A O 1
ATOM 2025 N N . PHE A 1 249 ? -14.684 0.079 8.071 1.00 98.62 249 PHE A N 1
ATOM 2026 C CA . PHE A 1 249 ? -13.764 -0.277 9.143 1.00 98.62 249 PHE A CA 1
ATOM 2027 C C . PHE A 1 249 ? -14.203 0.338 10.474 1.00 98.62 249 PHE A C 1
ATOM 2029 O O . PHE A 1 249 ? -14.044 -0.299 11.512 1.00 98.62 249 PHE A O 1
ATOM 2036 N N . GLN A 1 250 ? -14.828 1.519 10.455 1.00 98.50 250 GLN A N 1
ATOM 2037 C CA . GLN A 1 250 ? -15.363 2.145 11.663 1.00 98.50 250 GLN A CA 1
ATOM 2038 C C . GLN A 1 250 ? -16.496 1.314 12.274 1.00 98.50 250 GLN A C 1
ATOM 2040 O O . GLN A 1 250 ? -16.521 1.119 13.491 1.00 98.50 250 GLN A O 1
ATOM 2045 N N . ALA A 1 251 ? -17.412 0.791 11.455 1.00 98.50 251 ALA A N 1
ATOM 2046 C CA . ALA A 1 251 ? -18.464 -0.106 11.923 1.00 98.50 251 ALA A CA 1
ATOM 2047 C C . ALA A 1 251 ? -17.881 -1.392 12.523 1.00 98.50 251 ALA A C 1
ATOM 2049 O O . ALA A 1 251 ? -18.353 -1.841 13.570 1.00 98.50 251 ALA A O 1
ATOM 2050 N N . TRP A 1 252 ? -16.827 -1.947 11.913 1.00 98.56 252 TRP A N 1
ATOM 2051 C CA . TRP A 1 252 ? -16.126 -3.112 12.457 1.00 98.56 252 TRP A CA 1
ATOM 2052 C C . TRP A 1 252 ? -15.445 -2.829 13.797 1.00 98.56 252 TRP A C 1
ATOM 2054 O O . TRP A 1 252 ? -15.610 -3.612 14.731 1.00 98.56 252 TRP A O 1
ATOM 2064 N N . LEU A 1 253 ? -14.763 -1.687 13.929 1.00 98.12 253 LEU A N 1
ATOM 2065 C CA . LEU A 1 253 ? -14.178 -1.237 15.199 1.00 98.12 253 LEU A CA 1
ATOM 2066 C C . LEU A 1 253 ? -15.245 -1.076 16.296 1.00 98.12 253 LEU A C 1
ATOM 2068 O O . LEU A 1 253 ? -14.974 -1.328 17.466 1.00 98.12 253 LEU A O 1
ATOM 2072 N N . ASN A 1 254 ? -16.476 -0.726 15.912 1.00 98.06 254 ASN A N 1
ATOM 2073 C CA . ASN A 1 254 ? -17.629 -0.618 16.808 1.00 98.06 254 ASN A CA 1
ATOM 2074 C C . ASN A 1 254 ? -18.350 -1.961 17.060 1.00 98.06 254 ASN A C 1
ATOM 2076 O O . ASN A 1 254 ? -19.413 -1.980 17.679 1.00 98.06 254 ASN A O 1
ATOM 2080 N N . GLY A 1 255 ? -17.803 -3.085 16.583 1.00 97.50 255 GLY A N 1
ATOM 2081 C CA . GLY A 1 255 ? -18.325 -4.434 16.825 1.00 97.50 255 GLY A CA 1
ATOM 2082 C C . GLY A 1 255 ? -19.296 -4.967 15.768 1.00 97.50 255 GLY A C 1
ATOM 2083 O O . GLY A 1 255 ? -19.862 -6.044 15.955 1.00 97.50 255 GLY A O 1
ATOM 2084 N N . THR A 1 256 ? -19.490 -4.264 14.648 1.00 98.00 256 THR A N 1
ATOM 2085 C CA . THR A 1 256 ? -20.332 -4.758 13.546 1.00 98.00 256 THR A CA 1
ATOM 2086 C C . THR A 1 256 ? -19.537 -5.731 12.667 1.00 98.00 256 THR A C 1
ATOM 2088 O O . THR A 1 256 ? -18.509 -5.349 12.109 1.00 98.00 256 THR A O 1
ATOM 2091 N N . PRO A 1 257 ? -19.971 -6.991 12.492 1.00 95.75 257 PRO A N 1
ATOM 2092 C CA . PRO A 1 257 ? -19.241 -7.941 11.661 1.00 95.75 257 PRO A CA 1
ATOM 2093 C C . PRO A 1 257 ? -19.287 -7.549 10.177 1.00 95.75 257 PRO A C 1
ATOM 2095 O O . PRO A 1 257 ? -20.270 -6.992 9.688 1.00 95.75 257 PRO A O 1
ATOM 2098 N N . VAL A 1 258 ? -18.236 -7.904 9.435 1.00 95.88 258 VAL A N 1
ATOM 2099 C CA . VAL A 1 258 ? -18.221 -7.773 7.971 1.00 95.88 258 VAL A CA 1
ATOM 2100 C C . VAL A 1 258 ? -19.189 -8.797 7.371 1.00 95.88 258 VAL A C 1
ATOM 2102 O O . VAL A 1 258 ? -19.197 -9.961 7.766 1.00 95.88 258 VAL A O 1
ATOM 2105 N N . SER A 1 259 ? -19.994 -8.384 6.391 1.00 93.81 259 SER A N 1
ATOM 2106 C CA . SER A 1 259 ? -21.040 -9.218 5.773 1.00 93.81 259 SER A CA 1
ATOM 2107 C C . SER A 1 259 ? -20.518 -10.317 4.836 1.00 93.81 259 SER A C 1
ATOM 2109 O O . SER A 1 259 ? -21.302 -11.080 4.275 1.00 93.81 259 SER A O 1
ATOM 2111 N N . PHE A 1 260 ? -19.203 -10.402 4.636 1.00 95.06 260 PHE A N 1
ATOM 2112 C CA . PHE A 1 260 ? -18.556 -11.373 3.765 1.00 95.06 260 PHE A CA 1
ATOM 2113 C C . PHE A 1 260 ? -17.171 -11.755 4.287 1.00 95.06 260 PHE A C 1
ATOM 2115 O O . PHE A 1 260 ? -16.552 -11.016 5.047 1.00 95.06 260 PHE A O 1
ATOM 2122 N N . ASN A 1 261 ? -16.669 -12.902 3.837 1.00 94.12 261 ASN A N 1
ATOM 2123 C CA . ASN A 1 261 ? -15.392 -13.473 4.273 1.00 94.12 261 ASN A CA 1
ATOM 2124 C C . ASN A 1 261 ? -14.423 -13.790 3.117 1.00 94.12 261 ASN A C 1
ATOM 2126 O O . ASN A 1 261 ? -13.334 -14.298 3.369 1.00 94.12 261 ASN A O 1
ATOM 2130 N N . GLN A 1 262 ? -14.793 -13.485 1.869 1.00 93.69 262 GLN A N 1
ATOM 2131 C CA . GLN A 1 262 ? -13.962 -13.724 0.688 1.00 93.69 262 GLN A CA 1
ATOM 2132 C C . GLN A 1 262 ? -14.088 -12.607 -0.355 1.00 93.69 262 GLN A C 1
ATOM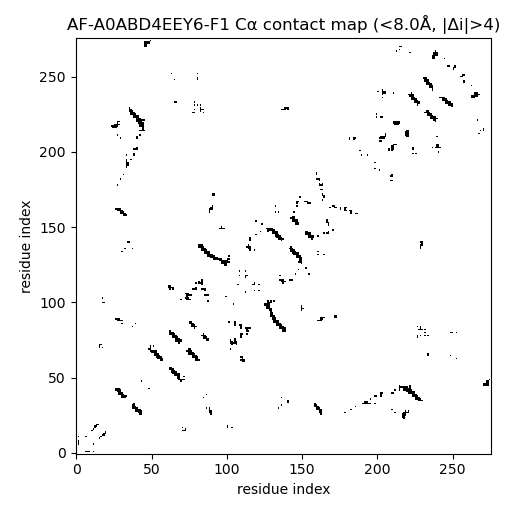 2134 O O . GLN A 1 262 ? -15.131 -11.954 -0.474 1.00 93.69 262 GLN A O 1
ATOM 2139 N N . PHE A 1 263 ? -13.019 -12.429 -1.131 1.00 93.00 263 PHE A N 1
ATOM 2140 C CA . PHE A 1 263 ? -12.995 -11.624 -2.349 1.00 93.00 263 PHE A CA 1
ATOM 2141 C C . PHE A 1 263 ? -12.860 -12.559 -3.549 1.00 93.00 263 PHE A C 1
ATOM 2143 O O . PHE A 1 263 ? -12.006 -13.442 -3.545 1.00 93.00 263 PHE A O 1
ATOM 2150 N N . ASP A 1 264 ? -13.662 -12.334 -4.587 1.00 92.38 264 ASP A N 1
ATOM 2151 C CA . ASP A 1 264 ? -13.670 -13.163 -5.792 1.00 92.38 264 ASP A CA 1
ATOM 2152 C C . ASP A 1 264 ? -13.126 -12.379 -6.989 1.00 92.38 264 ASP A C 1
ATOM 2154 O O . ASP A 1 264 ? -13.615 -11.293 -7.321 1.00 92.38 264 ASP A O 1
ATOM 2158 N N . GLY A 1 265 ? -12.165 -12.954 -7.705 1.00 90.62 265 GLY A N 1
ATOM 2159 C CA . GLY A 1 265 ? -11.504 -12.322 -8.845 1.00 90.62 265 GLY A CA 1
ATOM 2160 C C . GLY A 1 265 ? -10.900 -13.336 -9.801 1.00 90.62 265 GLY A C 1
ATOM 2161 O O . GLY A 1 265 ? -10.804 -14.520 -9.487 1.00 90.62 265 GLY A O 1
ATOM 2162 N N . ARG A 1 266 ? -10.494 -12.863 -10.979 1.00 91.06 266 ARG A N 1
ATOM 2163 C CA . ARG A 1 266 ? -9.773 -13.665 -11.969 1.00 91.06 266 ARG A CA 1
ATOM 2164 C C . ARG A 1 266 ? -8.596 -12.854 -12.486 1.00 91.06 266 ARG A C 1
ATOM 2166 O O . ARG A 1 266 ? -8.769 -11.693 -12.840 1.00 91.06 266 ARG A O 1
ATOM 2173 N N . LEU A 1 267 ? -7.424 -13.478 -12.519 1.00 92.56 267 LEU A N 1
ATOM 2174 C CA . LEU A 1 267 ? -6.253 -12.936 -13.196 1.00 92.56 267 LEU A CA 1
ATOM 2175 C C . LEU A 1 267 ? -6.211 -13.492 -14.620 1.00 92.56 267 LEU A C 1
ATOM 2177 O O . LEU A 1 267 ? -6.512 -14.668 -14.838 1.00 92.56 267 LEU A O 1
ATOM 2181 N N . ASP A 1 268 ? -5.841 -12.653 -15.580 1.00 92.12 268 ASP A N 1
ATOM 2182 C CA . ASP A 1 268 ? -5.657 -13.040 -16.979 1.00 92.12 268 ASP A CA 1
ATOM 2183 C C . ASP A 1 268 ? -4.285 -13.709 -17.173 1.00 92.12 268 ASP A C 1
ATOM 2185 O O . ASP A 1 268 ? -3.350 -13.156 -17.749 1.00 92.12 268 ASP A O 1
ATOM 2189 N N . THR A 1 269 ? -4.122 -14.879 -16.554 1.00 92.25 269 THR A N 1
ATOM 2190 C CA . THR A 1 269 ? -2.891 -15.669 -16.586 1.00 92.25 269 THR A CA 1
ATOM 2191 C C . THR A 1 269 ? -3.177 -17.140 -16.298 1.00 92.25 269 THR A C 1
ATOM 2193 O O . THR A 1 269 ? -4.139 -17.485 -15.616 1.00 92.25 269 THR A O 1
ATOM 2196 N N . ASP A 1 270 ? -2.316 -18.011 -16.814 1.00 91.56 270 ASP A N 1
ATOM 2197 C CA . ASP A 1 270 ? -2.260 -19.443 -16.518 1.00 91.56 270 ASP A CA 1
ATOM 2198 C C . ASP A 1 270 ? -1.438 -19.765 -15.254 1.00 91.56 270 ASP A C 1
ATOM 2200 O O . ASP A 1 270 ? -1.389 -20.916 -14.821 1.00 91.56 270 ASP A O 1
ATOM 2204 N N . LEU A 1 271 ? -0.785 -18.765 -14.652 1.00 90.12 271 LEU A N 1
ATOM 2205 C CA . LEU A 1 271 ? -0.041 -18.926 -13.404 1.00 90.12 271 LEU A CA 1
ATOM 2206 C C . LEU A 1 271 ? -0.984 -19.193 -12.225 1.00 90.12 271 LEU A C 1
ATOM 2208 O O . LEU A 1 271 ? -1.999 -18.520 -12.051 1.00 90.12 271 LEU A O 1
ATOM 2212 N N . THR A 1 272 ? -0.597 -20.127 -11.360 1.00 85.94 272 THR A N 1
ATOM 2213 C CA . THR A 1 272 ? -1.362 -20.487 -10.163 1.00 85.94 272 THR A CA 1
ATOM 2214 C C . THR A 1 272 ? -0.878 -19.738 -8.919 1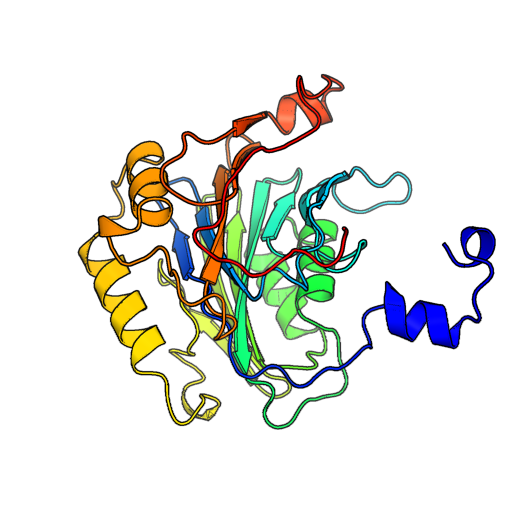.00 85.94 272 THR A C 1
ATOM 2216 O O . THR A 1 272 ? 0.279 -19.316 -8.811 1.00 85.94 272 THR A O 1
ATOM 2219 N N . PHE A 1 273 ? -1.779 -19.572 -7.948 1.00 85.69 273 PHE A N 1
ATOM 2220 C CA . PHE A 1 273 ? -1.413 -19.211 -6.577 1.00 85.69 273 PHE A CA 1
ATOM 2221 C C . PHE A 1 273 ? -0.784 -20.428 -5.882 1.00 85.69 273 PHE A C 1
ATOM 2223 O O . PHE A 1 273 ? -1.164 -21.558 -6.175 1.00 85.69 273 PHE A O 1
ATOM 2230 N N . ALA A 1 274 ? 0.137 -20.223 -4.936 1.00 73.06 274 ALA A N 1
ATOM 2231 C CA . ALA A 1 274 ? 0.798 -21.338 -4.240 1.00 73.06 274 ALA A CA 1
ATOM 2232 C C . ALA A 1 274 ? -0.109 -22.128 -3.277 1.00 73.06 274 ALA A C 1
ATOM 2234 O O . ALA A 1 274 ? 0.334 -23.123 -2.714 1.00 73.06 274 ALA A O 1
ATOM 2235 N N . THR A 1 275 ? -1.346 -21.685 -3.043 1.00 61.19 275 THR A N 1
ATOM 2236 C CA . THR A 1 275 ? -2.282 -22.287 -2.079 1.00 61.19 275 THR A CA 1
ATOM 2237 C C . THR A 1 275 ? -3.247 -23.315 -2.682 1.00 61.19 275 THR A C 1
ATOM 2239 O O . THR A 1 275 ? -4.309 -23.533 -2.103 1.00 61.19 275 THR A O 1
ATOM 2242 N N . TYR A 1 276 ? -2.895 -23.954 -3.802 1.00 44.03 276 TYR A N 1
ATOM 2243 C CA . TYR A 1 276 ? -3.673 -25.049 -4.400 1.00 44.03 276 TYR A CA 1
ATOM 2244 C C . TYR A 1 276 ? -2.853 -26.329 -4.520 1.00 44.03 276 TYR A C 1
ATOM 2246 O O . TYR A 1 276 ? -1.709 -26.242 -5.021 1.00 44.03 276 TYR A O 1
#